Protein AF-A0A0G4LK76-F1 (afdb_monomer_lite)

Structure (mmCIF, N/CA/C/O backbone):
data_AF-A0A0G4LK76-F1
#
_entry.id   AF-A0A0G4LK76-F1
#
loop_
_atom_site.group_PDB
_atom_site.id
_atom_site.type_symbol
_atom_site.label_atom_id
_atom_site.label_alt_id
_atom_site.label_comp_id
_atom_site.label_asym_id
_atom_site.label_entity_id
_atom_site.label_seq_id
_atom_site.pdbx_PDB_ins_code
_atom_site.Cartn_x
_atom_site.Cartn_y
_atom_site.Cartn_z
_atom_site.occupancy
_atom_site.B_iso_or_equiv
_atom_site.auth_seq_id
_atom_site.auth_comp_id
_atom_site.auth_asym_id
_atom_site.auth_atom_id
_atom_site.pdbx_PDB_model_num
ATOM 1 N N . MET A 1 1 ? -48.339 -13.993 -53.728 1.00 43.34 1 MET A N 1
ATOM 2 C CA . MET A 1 1 ? -48.141 -13.400 -52.384 1.00 43.34 1 MET A CA 1
ATOM 3 C C . MET A 1 1 ? -47.359 -12.095 -52.524 1.00 43.34 1 MET A C 1
ATOM 5 O O . MET A 1 1 ? -46.761 -11.882 -53.571 1.00 43.34 1 MET A O 1
ATOM 9 N N . ALA A 1 2 ? -47.434 -11.214 -51.526 1.00 37.75 2 ALA A N 1
ATOM 10 C CA . ALA A 1 2 ? -46.809 -9.882 -51.484 1.00 37.75 2 ALA A CA 1
ATOM 11 C C . ALA A 1 2 ? -45.367 -9.925 -50.906 1.00 37.75 2 ALA A C 1
ATOM 13 O O . ALA A 1 2 ? -45.038 -10.917 -50.267 1.00 37.75 2 ALA A O 1
ATOM 14 N N . ALA A 1 3 ? -44.496 -8.903 -51.008 1.00 39.31 3 ALA A N 1
ATOM 15 C CA . ALA A 1 3 ? -44.360 -7.806 -51.989 1.00 39.31 3 ALA A CA 1
ATOM 16 C C . ALA A 1 3 ? -43.043 -6.996 -51.776 1.00 39.31 3 ALA A C 1
ATOM 18 O O . ALA A 1 3 ? -42.671 -6.752 -50.638 1.00 39.31 3 ALA A O 1
ATOM 19 N N . ARG A 1 4 ? -42.451 -6.512 -52.886 1.00 39.09 4 ARG A N 1
ATOM 20 C CA . ARG A 1 4 ? -41.747 -5.213 -53.126 1.00 39.09 4 ARG A CA 1
ATOM 21 C C . ARG A 1 4 ? -40.598 -4.681 -52.219 1.00 39.09 4 ARG A C 1
ATOM 23 O O . ARG A 1 4 ? -40.748 -4.495 -51.021 1.00 39.09 4 ARG A O 1
ATOM 30 N N . GLU A 1 5 ? -39.522 -4.252 -52.889 1.00 43.09 5 GLU A N 1
ATOM 31 C CA . GLU A 1 5 ? -38.381 -3.407 -52.442 1.00 43.09 5 GLU A CA 1
ATOM 32 C C . GLU A 1 5 ? -38.592 -1.880 -52.707 1.00 43.09 5 GLU A C 1
ATOM 34 O O . GLU A 1 5 ? -39.591 -1.544 -53.356 1.00 43.09 5 GLU A O 1
ATOM 39 N N . PRO A 1 6 ? -37.629 -0.949 -52.417 1.00 68.69 6 PRO A N 1
ATOM 40 C CA . PRO A 1 6 ? -36.563 -0.903 -51.391 1.00 68.69 6 PRO A CA 1
ATOM 41 C C . PRO A 1 6 ? -36.798 0.300 -50.415 1.00 68.69 6 PRO A C 1
ATOM 43 O O . PRO A 1 6 ? -37.698 0.101 -49.600 1.00 68.69 6 PRO A O 1
ATOM 46 N N . PRO A 1 7 ? -36.176 1.529 -50.417 1.00 52.06 7 PRO A N 1
ATOM 47 C CA . PRO A 1 7 ? -34.998 2.153 -51.082 1.00 52.06 7 PRO A CA 1
ATOM 48 C C . PRO A 1 7 ? -33.839 2.511 -50.085 1.00 52.06 7 PRO A C 1
ATOM 50 O O . PRO A 1 7 ? -33.679 1.851 -49.062 1.00 52.06 7 PRO A O 1
ATOM 53 N N . LYS A 1 8 ? -33.011 3.545 -50.364 1.00 45.12 8 LYS A N 1
ATOM 54 C CA . LYS A 1 8 ? -31.995 4.161 -49.461 1.00 45.12 8 LYS A CA 1
ATOM 55 C C . LYS A 1 8 ? -31.878 5.684 -49.684 1.00 45.12 8 LYS A C 1
ATOM 57 O O . LYS A 1 8 ? -31.916 6.111 -50.832 1.00 45.12 8 LYS A O 1
ATOM 62 N N . SER A 1 9 ? -31.605 6.458 -48.624 1.00 36.19 9 SER A N 1
ATOM 63 C CA . SER A 1 9 ? -31.158 7.876 -48.640 1.00 36.19 9 SER A CA 1
ATOM 64 C C . SER A 1 9 ? -30.915 8.364 -47.196 1.00 36.19 9 SER A C 1
ATOM 66 O O . SER A 1 9 ? -31.606 7.878 -46.308 1.00 36.19 9 SER A O 1
ATOM 68 N N . SER A 1 10 ? -30.121 9.377 -46.832 1.00 36.28 10 SER A N 1
ATOM 69 C CA . SER A 1 10 ? -28.847 9.985 -47.278 1.00 36.28 10 SER A CA 1
ATOM 70 C C . SER A 1 10 ? -28.697 11.320 -46.508 1.00 36.28 10 SER A C 1
ATOM 72 O O . SER A 1 10 ? -29.676 12.038 -46.344 1.00 36.28 10 SER A O 1
ATOM 74 N N . VAL A 1 11 ? -27.486 11.633 -46.040 1.00 40.84 11 VAL A N 1
ATOM 75 C CA . VAL A 1 11 ? -27.059 12.793 -45.210 1.00 40.84 11 VAL A CA 1
ATOM 76 C C . VAL A 1 11 ? -27.682 14.169 -45.561 1.00 40.84 11 VAL A C 1
ATOM 78 O O . VAL A 1 11 ? -27.756 14.511 -46.737 1.00 40.84 11 VAL A O 1
ATOM 81 N N . GLY A 1 12 ? -27.974 15.023 -44.556 1.00 36.44 12 GLY A N 1
ATOM 82 C CA . GLY A 1 12 ? -28.179 16.475 -44.768 1.00 36.44 12 GLY A CA 1
ATOM 83 C C . GLY A 1 12 ? -28.546 17.352 -43.543 1.00 36.44 12 GLY A C 1
ATOM 84 O O . GLY A 1 12 ? -29.556 17.117 -42.897 1.00 36.44 12 GLY A O 1
ATOM 85 N N . SER A 1 13 ? -27.747 18.404 -43.296 1.00 34.00 13 SER A N 1
ATOM 86 C CA . SER A 1 13 ? -28.026 19.689 -42.593 1.00 34.00 13 SER A CA 1
ATOM 87 C C . SER A 1 13 ? -28.641 19.794 -41.171 1.00 34.00 13 SER A C 1
ATOM 89 O O . SER A 1 13 ? -29.816 19.547 -40.925 1.00 34.00 13 SER A O 1
ATOM 91 N N . ARG A 1 14 ? -27.856 20.423 -40.275 1.00 40.44 14 ARG A N 1
ATOM 92 C CA . ARG A 1 14 ? -28.282 21.447 -39.275 1.00 40.44 14 ARG A CA 1
ATOM 93 C C . ARG A 1 14 ? -28.415 22.833 -39.995 1.00 40.44 14 ARG A C 1
ATOM 95 O O . ARG A 1 14 ? -27.993 22.864 -41.151 1.00 40.44 14 ARG A O 1
ATOM 102 N N . PRO A 1 15 ? -28.881 23.977 -39.406 1.00 48.72 15 PRO A N 1
ATOM 103 C CA . PRO A 1 15 ? -29.010 24.284 -37.965 1.00 48.72 15 PRO A CA 1
ATOM 104 C C . PRO A 1 15 ? -30.196 25.183 -37.483 1.00 48.72 15 PRO A C 1
ATOM 106 O O . PRO A 1 15 ? -30.912 25.805 -38.258 1.00 48.72 15 PRO A O 1
ATOM 109 N N . SER A 1 16 ? -30.214 25.402 -36.156 1.00 34.31 16 SER A N 1
ATOM 110 C CA . SER A 1 16 ? -30.473 26.690 -35.457 1.00 34.31 16 SER A CA 1
ATOM 111 C C . SER A 1 16 ? -31.873 27.077 -34.919 1.00 34.31 16 SER A C 1
ATOM 113 O O . SER A 1 16 ? -32.895 26.910 -35.566 1.00 34.31 16 SER A O 1
ATOM 115 N N . LEU A 1 17 ? -31.813 27.686 -33.717 1.00 37.69 17 LEU A N 1
ATOM 116 C CA . LEU A 1 17 ? -32.603 28.811 -33.172 1.00 37.69 17 LEU A CA 1
ATOM 117 C C . LEU A 1 17 ? -34.145 28.750 -33.105 1.00 37.69 17 LEU A C 1
ATOM 119 O O . LEU A 1 17 ? -34.810 29.034 -34.086 1.00 37.69 17 LEU A O 1
ATOM 123 N N . PHE A 1 18 ? -34.674 28.621 -31.877 1.00 39.16 18 PHE A N 1
ATOM 124 C CA . PHE A 1 18 ? -35.565 29.577 -31.166 1.00 39.16 18 PHE A CA 1
ATOM 125 C C . PHE A 1 18 ? -35.720 29.116 -29.691 1.00 39.16 18 PHE A C 1
ATOM 127 O O . PHE A 1 18 ? -35.450 27.957 -29.397 1.00 39.16 18 PHE A O 1
ATOM 134 N N . ARG A 1 19 ? -36.230 29.896 -28.724 1.00 34.12 19 ARG A N 1
ATOM 135 C CA . ARG A 1 19 ? -35.878 31.255 -28.246 1.00 34.12 19 ARG A CA 1
ATOM 136 C C . ARG A 1 19 ? -36.454 31.399 -26.821 1.00 34.12 19 ARG A C 1
ATOM 138 O O . ARG A 1 19 ? -37.600 31.040 -26.596 1.00 34.12 19 ARG A O 1
ATOM 145 N N . ALA A 1 20 ? -35.657 31.909 -25.885 1.00 33.47 20 ALA A N 1
ATOM 146 C CA . ALA A 1 20 ? -35.948 31.985 -24.447 1.00 33.47 20 ALA A CA 1
ATOM 147 C C . ALA A 1 20 ? -37.252 32.703 -24.024 1.00 33.47 20 ALA A C 1
ATOM 149 O O . ALA A 1 20 ? -37.691 33.650 -24.675 1.00 33.47 20 ALA A O 1
ATOM 150 N N . THR A 1 21 ? -37.731 32.360 -22.821 1.00 34.47 21 THR A N 1
ATOM 151 C CA . THR A 1 21 ? -38.534 33.242 -21.952 1.00 34.47 21 THR A CA 1
ATOM 152 C C . THR A 1 21 ? -37.945 33.271 -20.536 1.00 34.47 21 THR A C 1
ATOM 154 O O . THR A 1 21 ? -38.235 32.397 -19.721 1.00 34.47 21 THR A O 1
ATOM 157 N N . SER A 1 22 ? -37.128 34.279 -20.226 1.00 35.12 22 SER A N 1
ATOM 158 C CA . SER A 1 22 ? -36.720 34.599 -18.852 1.00 35.12 22 SER A CA 1
ATOM 159 C C . SER A 1 22 ? -36.548 36.113 -18.684 1.00 35.12 22 SER A C 1
ATOM 161 O O . SER A 1 22 ? -35.785 36.764 -19.390 1.00 35.12 22 SER A O 1
ATOM 163 N N . SER A 1 23 ? -37.317 36.666 -17.752 1.00 35.25 23 SER A N 1
ATOM 164 C CA . SER A 1 23 ? -37.382 38.075 -17.346 1.00 35.25 23 SER A CA 1
ATOM 165 C C . SER A 1 23 ? -37.707 38.055 -15.843 1.00 35.25 23 SER A C 1
ATOM 167 O O . SER A 1 23 ? -38.391 37.130 -15.413 1.00 35.25 23 SER A O 1
ATOM 169 N N . THR A 1 24 ? -37.253 38.959 -14.975 1.00 41.25 24 THR A N 1
ATOM 170 C CA . THR A 1 24 ? -36.616 40.280 -15.150 1.00 41.25 24 THR A CA 1
ATOM 171 C C . THR A 1 24 ? -35.639 40.567 -14.001 1.00 41.25 24 THR A C 1
ATOM 173 O O . THR A 1 24 ? -35.993 40.269 -12.869 1.00 41.25 24 THR A O 1
ATOM 176 N N . GLN A 1 25 ? -34.560 41.318 -14.286 1.00 40.66 25 GLN A N 1
ATOM 177 C CA . GLN A 1 25 ? -33.886 42.286 -13.380 1.00 40.66 25 GLN A CA 1
ATOM 178 C C . GLN A 1 25 ? -33.226 41.756 -12.073 1.00 40.66 25 GLN A C 1
ATOM 180 O O . GLN A 1 25 ? -33.623 40.750 -11.508 1.00 40.66 25 GLN A O 1
ATOM 185 N N . GLY A 1 26 ? -32.194 42.413 -11.528 1.00 32.69 26 GLY A N 1
ATOM 186 C CA . GLY A 1 26 ? -31.429 43.551 -12.058 1.00 32.69 26 GLY A CA 1
ATOM 187 C C . GLY A 1 26 ? -30.514 44.213 -11.013 1.00 32.69 26 GLY A C 1
ATOM 188 O O . GLY A 1 26 ? -30.773 44.106 -9.821 1.00 32.69 26 GLY A O 1
ATOM 189 N N . ALA A 1 27 ? -29.501 44.947 -11.499 1.00 33.50 27 ALA A N 1
ATOM 190 C CA . ALA A 1 27 ? -28.436 45.639 -10.747 1.00 33.50 27 ALA A CA 1
ATOM 191 C C . ALA A 1 27 ? -27.461 44.725 -9.955 1.00 33.50 27 ALA A C 1
ATOM 193 O O . ALA A 1 27 ? -27.840 43.677 -9.452 1.00 33.50 27 ALA A O 1
ATOM 194 N N . GLY A 1 28 ? -26.171 45.055 -9.828 1.00 31.73 28 GLY A N 1
ATOM 195 C CA . GLY A 1 28 ? -25.417 46.187 -10.389 1.00 31.73 28 GLY A CA 1
ATOM 196 C C . GLY A 1 28 ? -23.934 45.831 -10.578 1.00 31.73 28 GLY A C 1
ATOM 197 O O . GLY A 1 28 ? -23.480 44.800 -10.091 1.00 31.73 28 GLY A O 1
ATOM 198 N N . ALA A 1 29 ? -23.186 46.657 -11.313 1.00 32.47 29 ALA A N 1
ATOM 199 C CA . ALA A 1 29 ? -21.798 46.376 -11.690 1.00 32.47 29 ALA A CA 1
ATOM 200 C C . ALA A 1 29 ? -20.802 47.335 -11.022 1.00 32.47 29 ALA A C 1
ATOM 202 O O . ALA A 1 29 ? -21.071 48.533 -10.973 1.00 32.47 29 ALA A O 1
ATOM 203 N N . ALA A 1 30 ? -19.629 46.825 -10.627 1.00 33.75 30 ALA A N 1
ATOM 204 C CA . ALA A 1 30 ? -18.352 47.542 -10.711 1.00 33.75 30 ALA A CA 1
ATOM 205 C C . ALA A 1 30 ? -17.151 46.590 -10.531 1.00 33.75 30 ALA A C 1
ATOM 207 O O . ALA A 1 30 ? -17.133 45.725 -9.663 1.00 33.75 30 ALA A O 1
ATOM 208 N N . SER A 1 31 ? -16.148 46.804 -11.374 1.00 34.78 31 SER A N 1
ATOM 209 C CA . SER A 1 31 ? -14.779 46.275 -11.378 1.00 34.78 31 SER A CA 1
ATOM 210 C C . SER A 1 31 ? -14.040 46.225 -10.025 1.00 34.78 31 SER A C 1
ATOM 212 O O . SER A 1 31 ? -14.077 47.210 -9.287 1.00 34.78 31 SER A O 1
ATOM 214 N N . ASN A 1 32 ? -13.221 45.186 -9.789 1.00 35.00 32 ASN A N 1
ATOM 215 C CA . ASN A 1 32 ? -11.741 45.262 -9.880 1.00 35.00 32 ASN A CA 1
ATOM 216 C C . ASN A 1 32 ? -11.034 43.978 -9.380 1.00 35.00 32 ASN A C 1
ATOM 218 O O . ASN A 1 32 ? -11.369 43.442 -8.329 1.00 35.00 32 ASN A O 1
ATOM 222 N N . ASP A 1 33 ? -10.009 43.553 -10.122 1.00 37.09 33 ASP A N 1
ATOM 223 C CA . ASP A 1 33 ? -8.879 42.705 -9.680 1.00 37.09 33 ASP A CA 1
ATOM 224 C C . ASP A 1 33 ? -7.751 43.670 -9.180 1.00 37.09 33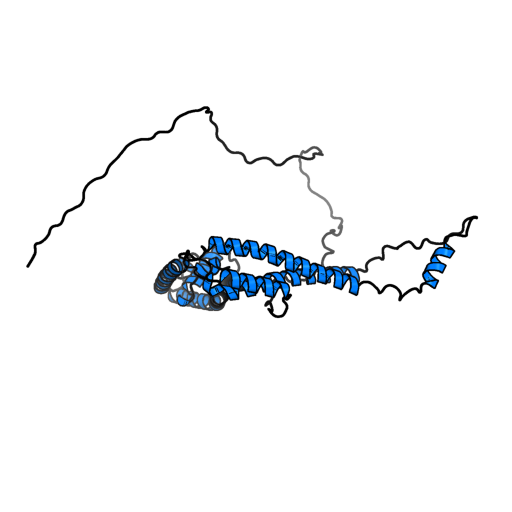 ASP A C 1
ATOM 226 O O . ASP A 1 33 ? -7.830 44.847 -9.559 1.00 37.09 33 ASP A O 1
ATOM 230 N N . PRO A 1 34 ? -6.714 43.295 -8.380 1.00 42.59 34 PRO A N 1
ATOM 231 C CA . PRO A 1 34 ? -6.194 41.941 -8.163 1.00 42.59 34 PRO A CA 1
ATOM 232 C C . PRO A 1 34 ? -5.750 41.542 -6.728 1.00 42.59 34 PRO A C 1
ATOM 234 O O . PRO A 1 34 ? -5.618 42.357 -5.819 1.00 42.59 34 PRO A O 1
ATOM 237 N N . LEU A 1 35 ? -5.422 40.249 -6.590 1.00 37.97 35 LEU A N 1
ATOM 238 C CA . LEU A 1 35 ? -4.378 39.659 -5.722 1.00 37.97 35 LEU A CA 1
ATOM 239 C C . LEU A 1 35 ? -4.178 40.206 -4.284 1.00 37.97 35 LEU A C 1
ATOM 241 O O . LEU A 1 35 ? -3.290 41.027 -4.047 1.00 37.97 35 LEU A O 1
ATOM 245 N N . HIS A 1 36 ? -4.814 39.578 -3.281 1.00 42.44 36 HIS A N 1
ATOM 246 C CA . HIS A 1 36 ? -4.146 39.343 -1.984 1.00 42.44 36 HIS A CA 1
ATOM 247 C C . HIS A 1 36 ? -4.799 38.223 -1.137 1.00 42.44 36 HIS A C 1
ATOM 249 O O . HIS A 1 36 ? -6.021 38.219 -0.990 1.00 42.44 36 HIS A O 1
ATOM 255 N N . PRO A 1 37 ? -4.030 37.310 -0.502 1.00 51.72 37 PRO A N 1
ATOM 256 C CA . PRO A 1 37 ? -4.564 36.399 0.516 1.00 51.72 37 PRO A CA 1
ATOM 257 C C . PRO A 1 37 ? -4.869 37.128 1.847 1.00 51.72 37 PRO A C 1
ATOM 259 O O . PRO A 1 37 ? -4.198 38.119 2.172 1.00 51.72 37 PRO A O 1
ATOM 262 N N . PRO A 1 38 ? -5.847 36.646 2.644 1.00 43.97 38 PRO A N 1
ATOM 263 C CA . PRO A 1 38 ? -6.285 37.299 3.879 1.00 43.97 38 PRO A CA 1
ATOM 264 C C . PRO A 1 38 ? -5.240 37.214 5.004 1.00 43.97 38 PRO A C 1
ATOM 266 O O . PRO A 1 38 ? -4.695 36.151 5.305 1.00 43.97 38 PRO A O 1
ATOM 269 N N . ARG A 1 39 ? -4.984 38.347 5.672 1.00 45.84 39 ARG A N 1
ATOM 270 C CA . ARG A 1 39 ? -4.051 38.440 6.808 1.00 45.84 39 ARG A CA 1
ATOM 271 C C . ARG A 1 39 ? -4.621 37.796 8.078 1.00 45.84 39 ARG A C 1
ATOM 273 O O . ARG A 1 39 ? -5.760 38.051 8.458 1.00 45.84 39 ARG A O 1
ATOM 280 N N . ARG A 1 40 ? -3.774 37.040 8.785 1.00 49.12 40 ARG A N 1
ATOM 281 C CA . ARG A 1 40 ? -4.021 36.533 10.148 1.00 49.12 40 ARG A CA 1
ATOM 282 C C . ARG A 1 40 ? -3.899 37.676 11.176 1.00 49.12 40 ARG A C 1
ATOM 284 O O . ARG A 1 40 ? -3.154 38.628 10.949 1.00 49.12 40 ARG A O 1
ATOM 291 N N . ALA A 1 41 ? -4.639 37.593 12.283 1.00 44.25 41 ALA A N 1
ATOM 292 C CA . ALA A 1 41 ? -4.730 38.655 13.295 1.00 44.25 41 ALA A CA 1
ATOM 293 C C . ALA A 1 41 ? -3.434 38.870 14.114 1.00 44.25 41 ALA A C 1
ATOM 295 O O . ALA A 1 41 ? -2.591 37.979 14.209 1.00 44.25 41 ALA A O 1
ATOM 296 N N . GLN A 1 42 ? -3.303 40.059 14.718 1.00 38.56 42 GLN A N 1
ATOM 297 C CA . GLN A 1 42 ? -2.136 40.520 15.487 1.00 38.56 42 GLN A CA 1
ATOM 298 C C . GLN A 1 42 ? -2.378 40.493 17.006 1.00 38.56 42 GLN A C 1
ATOM 300 O O . GLN A 1 42 ? -3.381 41.035 17.455 1.00 38.56 42 GLN A O 1
ATOM 305 N N . THR A 1 43 ? -1.402 39.997 17.776 1.00 38.19 43 THR A N 1
ATOM 306 C CA . THR A 1 43 ? -1.168 40.242 19.224 1.00 38.19 43 THR A CA 1
ATOM 307 C C . THR A 1 43 ? 0.208 39.651 19.572 1.00 38.19 43 THR A C 1
ATOM 309 O O . THR A 1 43 ? 0.416 38.482 19.264 1.00 38.19 43 THR A O 1
ATOM 312 N N . PHE A 1 44 ? 1.190 40.314 20.188 1.00 43.19 44 PHE A N 1
ATOM 313 C CA . PHE A 1 44 ? 1.387 41.725 20.558 1.00 43.19 44 PHE A CA 1
ATOM 314 C C . PHE A 1 44 ? 2.856 42.113 20.287 1.00 43.19 44 PHE A C 1
ATOM 316 O O . PHE A 1 44 ? 3.712 41.245 20.134 1.00 43.19 44 PHE A O 1
ATOM 323 N N . GLN A 1 45 ? 3.161 43.412 20.260 1.00 33.03 45 GLN A N 1
ATOM 324 C CA . GLN A 1 45 ? 4.535 43.921 20.192 1.00 33.03 45 GLN A CA 1
ATOM 325 C C . GLN A 1 45 ? 5.111 44.171 21.592 1.00 33.03 45 GLN A C 1
ATOM 327 O O . GLN A 1 45 ? 4.413 44.656 22.477 1.00 33.03 45 GLN A O 1
ATOM 332 N N . ASN A 1 46 ? 6.415 43.951 21.735 1.00 31.98 46 ASN A N 1
ATOM 333 C CA . ASN A 1 46 ? 7.309 44.759 22.566 1.00 31.98 46 ASN A CA 1
ATOM 334 C C . ASN A 1 46 ? 8.673 44.762 21.864 1.00 31.98 46 ASN A C 1
ATOM 336 O O . ASN A 1 46 ? 9.073 43.734 21.320 1.00 31.98 46 ASN A O 1
ATOM 340 N N . GLY A 1 47 ? 9.354 45.906 21.802 1.00 31.38 47 GLY A N 1
ATOM 341 C CA . GLY A 1 47 ? 10.540 46.065 20.955 1.00 31.38 47 GLY A CA 1
ATOM 342 C C . GLY A 1 47 ? 11.634 46.927 21.573 1.00 31.38 47 GLY A C 1
ATOM 343 O O . GLY A 1 47 ? 11.398 47.668 22.523 1.00 31.38 47 GLY A O 1
ATOM 344 N N . ALA A 1 48 ? 12.824 46.840 20.982 1.00 32.84 48 ALA A N 1
ATOM 345 C CA . ALA A 1 48 ? 13.964 47.717 21.225 1.00 32.84 48 ALA A CA 1
ATOM 346 C C . ALA A 1 48 ? 14.654 48.043 19.883 1.00 32.84 48 ALA A C 1
ATOM 348 O O . ALA A 1 48 ? 14.456 47.336 18.895 1.00 32.84 48 ALA A O 1
ATOM 349 N N . ALA A 1 49 ? 15.392 49.155 19.836 1.00 34.00 49 ALA A N 1
ATOM 350 C CA . ALA A 1 49 ? 15.891 49.776 18.604 1.00 34.00 49 ALA A CA 1
ATOM 351 C C . ALA A 1 49 ? 17.048 49.018 17.910 1.00 34.00 49 ALA A C 1
ATOM 353 O O . ALA A 1 49 ? 17.600 48.061 18.447 1.00 34.00 49 ALA A O 1
ATOM 354 N N . VAL A 1 50 ? 17.426 49.476 16.707 1.00 33.69 50 VAL A N 1
ATOM 355 C CA . VAL A 1 50 ? 18.390 48.815 15.805 1.00 33.69 50 VAL A CA 1
ATOM 356 C C . VAL A 1 50 ? 19.511 49.779 15.371 1.00 33.69 50 VAL A C 1
ATOM 358 O O . VAL A 1 50 ? 19.219 50.933 15.066 1.00 33.69 50 VAL A O 1
ATOM 361 N N . ALA A 1 51 ? 20.738 49.248 15.222 1.00 36.16 51 ALA A N 1
ATOM 362 C CA . ALA A 1 51 ? 21.906 49.822 14.512 1.00 36.16 51 ALA A CA 1
ATOM 363 C C . ALA A 1 51 ? 22.648 51.021 15.181 1.00 36.16 51 ALA A C 1
ATOM 365 O O . ALA A 1 51 ? 22.065 51.667 16.051 1.00 36.16 51 ALA A O 1
ATOM 366 N N . PRO A 1 52 ? 23.916 51.352 14.792 1.00 41.44 52 PRO A N 1
ATOM 367 C CA . PRO A 1 52 ? 24.732 50.777 13.701 1.00 41.44 52 PRO A CA 1
ATOM 368 C C . PRO A 1 52 ? 26.213 50.378 14.005 1.00 41.44 52 PRO A C 1
ATOM 370 O O . PRO A 1 52 ? 26.959 51.093 14.659 1.00 41.44 52 PRO A O 1
ATOM 373 N N . LEU A 1 53 ? 26.645 49.265 13.390 1.00 31.56 53 LEU A N 1
ATOM 374 C CA . LEU A 1 53 ? 27.899 49.031 12.625 1.00 31.56 53 LEU A CA 1
ATOM 375 C C . LEU A 1 53 ? 29.237 49.762 12.983 1.00 31.56 53 LEU A C 1
ATOM 377 O O . LEU A 1 53 ? 29.376 50.943 12.679 1.00 31.56 53 LEU A O 1
ATOM 381 N N . SER A 1 54 ? 30.307 49.023 13.363 1.00 31.95 54 SER A N 1
ATOM 382 C CA . SER A 1 54 ? 31.559 48.821 12.554 1.00 31.95 54 SER A CA 1
ATOM 383 C C . SER A 1 54 ? 32.829 48.311 13.310 1.00 31.95 54 SER A C 1
ATOM 385 O O . SER A 1 54 ? 33.097 48.702 14.436 1.00 31.95 54 SER A O 1
ATOM 387 N N . LYS A 1 55 ? 33.613 47.444 12.627 1.00 30.86 55 LYS A N 1
ATOM 388 C CA . LYS A 1 55 ? 35.054 47.050 12.759 1.00 30.86 55 LYS A CA 1
ATOM 389 C C . LYS A 1 55 ? 35.842 47.173 14.095 1.00 30.86 55 LYS A C 1
ATOM 391 O O . LYS A 1 55 ? 36.230 48.277 14.458 1.00 30.86 55 LYS A O 1
ATOM 396 N N . ALA A 1 56 ? 36.357 46.032 14.593 1.00 31.31 56 ALA A N 1
ATOM 397 C CA . ALA A 1 56 ? 37.770 45.786 14.995 1.00 31.31 56 ALA A CA 1
ATOM 398 C C . ALA A 1 56 ? 38.022 44.277 15.296 1.00 31.31 56 ALA A C 1
ATOM 400 O O . ALA A 1 56 ? 37.062 43.514 15.372 1.00 31.31 56 ALA A O 1
ATOM 401 N N . THR A 1 57 ? 39.287 43.843 15.429 1.00 32.62 57 THR A N 1
ATOM 402 C CA . THR A 1 57 ? 39.741 42.435 15.640 1.00 32.62 57 THR A CA 1
ATOM 403 C C . THR A 1 57 ? 40.275 42.185 17.090 1.00 32.62 57 THR A C 1
ATOM 405 O O . THR A 1 57 ? 40.180 43.116 17.890 1.00 32.62 57 THR A O 1
ATOM 408 N N . PRO A 1 58 ? 40.713 40.965 17.508 1.00 43.66 58 PRO A N 1
ATOM 409 C CA . PRO A 1 58 ? 40.508 40.443 18.877 1.00 43.66 58 PRO A CA 1
ATOM 410 C C . PRO A 1 58 ? 41.617 40.810 19.890 1.00 43.66 58 PRO A C 1
ATOM 412 O O . PRO A 1 58 ? 42.600 41.454 19.517 1.00 43.66 58 PRO A O 1
ATOM 415 N N . PRO A 1 59 ? 41.484 40.373 21.163 1.00 41.12 59 PRO A N 1
ATOM 416 C CA . PRO A 1 59 ? 42.273 39.196 21.574 1.00 41.12 59 PRO A CA 1
ATOM 417 C C . PRO A 1 59 ? 41.617 38.225 22.591 1.00 41.12 59 PRO A C 1
ATOM 419 O O . PRO A 1 59 ? 40.690 38.585 23.310 1.00 41.12 59 PRO A O 1
ATOM 422 N N . GLU A 1 60 ? 42.244 37.045 22.669 1.00 36.78 60 GLU A N 1
ATOM 423 C CA . GLU A 1 60 ? 42.324 36.067 23.776 1.00 36.78 60 GLU A CA 1
ATOM 424 C C . GLU A 1 60 ? 41.086 35.276 24.246 1.00 36.78 60 GLU A C 1
ATOM 426 O O . GLU A 1 60 ? 39.976 35.771 24.437 1.00 36.78 60 GLU A O 1
ATOM 431 N N . GLU A 1 61 ? 41.338 33.980 24.444 1.00 38.50 61 GLU A N 1
ATOM 432 C CA . GLU A 1 61 ? 40.373 32.930 24.751 1.00 38.50 61 GLU A CA 1
ATOM 433 C C . GLU A 1 61 ? 40.340 32.660 26.261 1.00 38.50 61 GLU A C 1
ATOM 435 O O . GLU A 1 61 ? 41.374 32.495 26.907 1.00 38.50 61 GLU A O 1
ATOM 440 N N . ILE A 1 62 ? 39.137 32.564 26.829 1.00 43.69 62 ILE A N 1
ATOM 441 C CA . ILE A 1 62 ? 38.912 31.934 28.133 1.00 43.69 62 ILE A CA 1
ATOM 442 C C . ILE A 1 62 ? 37.815 30.903 27.915 1.00 43.69 62 ILE A C 1
ATOM 444 O O . ILE A 1 62 ? 36.642 31.262 27.781 1.00 43.69 62 ILE A O 1
ATOM 448 N N . GLU A 1 63 ? 38.215 29.635 27.851 1.00 38.75 63 GLU A N 1
ATOM 449 C CA . GLU A 1 63 ? 37.320 28.507 27.617 1.00 38.75 63 GLU A CA 1
ATOM 450 C C . GLU A 1 63 ? 36.184 28.498 28.647 1.00 38.75 63 GLU A C 1
ATOM 452 O O . GLU A 1 63 ? 36.386 28.372 29.857 1.00 38.75 63 G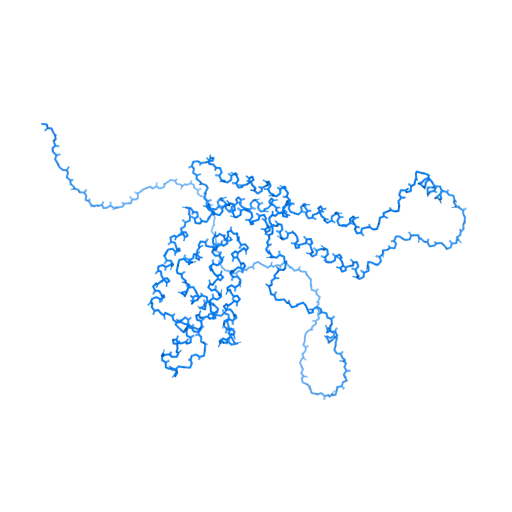LU A O 1
ATOM 457 N N . ARG A 1 64 ? 34.957 28.633 28.145 1.00 41.84 64 ARG A N 1
ATOM 458 C CA . ARG A 1 64 ? 33.742 28.258 28.862 1.00 41.84 64 ARG A CA 1
ATOM 459 C C . ARG A 1 64 ? 33.210 27.026 28.134 1.00 41.84 64 ARG A C 1
ATOM 461 O O . ARG A 1 64 ? 32.920 27.172 26.948 1.00 41.84 64 ARG A O 1
ATOM 468 N N . PRO A 1 65 ? 33.104 25.852 28.780 1.00 41.28 65 PRO A N 1
ATOM 469 C CA . PRO A 1 65 ? 32.536 24.680 28.123 1.00 41.28 65 PRO A CA 1
ATOM 470 C C . PRO A 1 65 ? 31.100 24.993 27.690 1.00 41.28 65 PRO A C 1
ATOM 472 O O . PRO A 1 65 ? 30.334 25.578 28.465 1.00 41.28 65 PRO A O 1
ATOM 4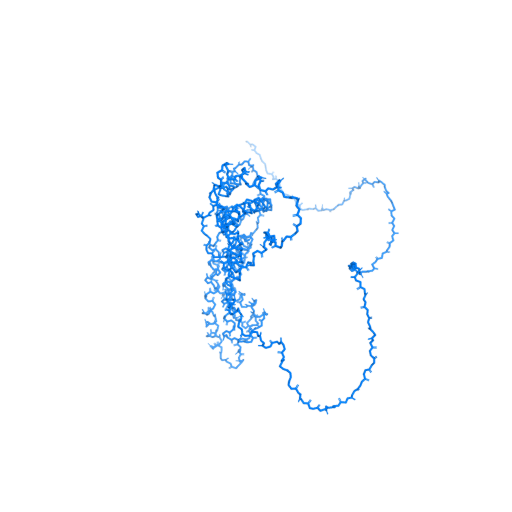75 N N . ASP A 1 66 ? 30.765 24.662 26.444 1.00 39.25 66 ASP A N 1
ATOM 476 C CA . ASP A 1 66 ? 29.469 25.008 25.864 1.00 39.25 66 ASP A CA 1
ATOM 477 C C . ASP A 1 66 ? 28.352 24.143 26.467 1.00 39.25 66 ASP A C 1
ATOM 479 O O . ASP A 1 66 ? 28.522 22.959 26.758 1.00 39.25 66 ASP A O 1
ATOM 483 N N . ALA A 1 67 ? 27.173 24.733 26.641 1.00 45.34 67 ALA A N 1
ATOM 484 C CA . ALA A 1 67 ? 26.022 24.108 27.286 1.00 45.34 67 ALA A CA 1
ATOM 485 C C . ALA A 1 67 ? 25.265 23.119 26.370 1.00 45.34 67 ALA A C 1
ATOM 487 O O . ALA A 1 67 ? 24.104 22.808 26.639 1.00 45.34 67 ALA A O 1
ATOM 488 N N . PHE A 1 68 ? 25.909 22.647 25.297 1.00 42.44 68 PHE A N 1
ATOM 489 C CA . PHE A 1 68 ? 25.342 21.754 24.283 1.00 42.44 68 PHE A CA 1
ATOM 490 C C . PHE A 1 68 ? 26.046 20.394 24.150 1.00 42.44 68 PHE A C 1
ATOM 492 O O . PHE A 1 68 ? 25.457 19.489 23.566 1.00 42.44 68 PHE A O 1
ATOM 499 N N . GLU A 1 69 ? 27.247 20.201 24.711 1.00 45.47 69 GLU A N 1
ATOM 500 C CA . GLU A 1 69 ? 27.981 18.924 24.574 1.00 45.47 69 GLU A CA 1
ATOM 501 C C . GLU A 1 69 ? 27.638 17.881 25.658 1.00 45.47 69 GLU A C 1
ATOM 503 O O . GLU A 1 69 ? 27.932 16.698 25.497 1.00 45.47 69 GLU A O 1
ATOM 508 N N . THR A 1 70 ? 26.916 18.254 26.721 1.00 44.38 70 THR A N 1
ATOM 509 C CA . THR A 1 70 ? 26.405 17.302 27.731 1.00 44.38 70 THR A CA 1
ATOM 510 C C . THR A 1 70 ? 25.107 16.622 27.264 1.00 44.38 70 THR A C 1
ATOM 512 O O . THR A 1 70 ? 24.067 16.722 27.916 1.00 44.38 70 THR A O 1
ATOM 515 N N . GLY A 1 71 ? 25.164 15.968 26.099 1.00 38.97 71 GLY A N 1
ATOM 516 C CA . GLY A 1 71 ? 24.038 15.271 25.458 1.00 38.97 71 GLY A CA 1
ATOM 517 C C . GLY A 1 71 ? 24.317 13.822 25.037 1.00 38.97 71 GLY A C 1
ATOM 518 O O . GLY A 1 71 ? 23.379 13.103 24.704 1.00 38.97 71 GLY A O 1
ATOM 519 N N . GLN A 1 72 ? 25.574 13.368 25.078 1.00 42.91 72 GLN A N 1
ATOM 520 C CA . GLN A 1 72 ? 25.936 11.970 24.821 1.00 42.91 72 GLN A CA 1
ATOM 521 C C . GLN A 1 72 ? 25.646 11.102 26.058 1.00 42.91 72 GLN A C 1
ATOM 523 O O . GLN A 1 72 ? 26.538 10.892 26.869 1.00 42.91 72 GLN A O 1
ATOM 528 N N . ASP A 1 73 ? 24.381 10.696 26.218 1.00 42.19 73 ASP A N 1
ATOM 529 C CA . ASP A 1 73 ? 23.910 9.481 26.927 1.00 42.19 73 ASP A CA 1
ATOM 530 C C . ASP A 1 73 ? 22.357 9.451 26.950 1.00 42.19 73 ASP A C 1
ATOM 532 O O . ASP A 1 73 ? 21.715 9.299 27.995 1.00 42.19 73 ASP A O 1
ATOM 536 N N . ALA A 1 74 ? 21.713 9.650 25.791 1.00 43.94 74 ALA A N 1
ATOM 537 C CA . ALA A 1 74 ? 20.261 9.518 25.645 1.00 43.94 74 ALA A CA 1
ATOM 538 C C . ALA A 1 74 ? 19.850 9.106 24.221 1.00 43.94 74 ALA A C 1
ATOM 540 O O . ALA A 1 74 ? 20.231 9.754 23.251 1.00 43.94 74 ALA A O 1
ATOM 541 N N . ASP A 1 75 ? 19.004 8.076 24.145 1.00 37.25 75 ASP A N 1
ATOM 542 C CA . ASP A 1 75 ? 18.187 7.692 22.988 1.00 37.25 75 ASP A CA 1
ATOM 543 C C . ASP A 1 75 ? 18.945 7.421 21.659 1.00 37.25 75 ASP A C 1
ATOM 545 O O . ASP A 1 75 ? 18.574 7.936 20.604 1.00 37.25 75 ASP A O 1
ATOM 549 N N . GLU A 1 76 ? 19.919 6.495 21.678 1.00 36.69 76 GLU A N 1
ATOM 550 C CA . GLU A 1 76 ? 20.277 5.670 20.498 1.00 36.69 76 GLU A CA 1
ATOM 551 C C . GLU A 1 76 ? 19.139 4.669 20.158 1.00 36.69 76 GLU A C 1
ATOM 553 O O . GLU A 1 76 ? 19.321 3.453 20.164 1.00 36.69 76 GLU A O 1
ATOM 558 N N . ASP A 1 77 ? 17.933 5.178 19.882 1.00 36.00 77 ASP A N 1
ATOM 559 C CA . ASP A 1 77 ? 16.897 4.442 19.143 1.00 36.00 77 ASP A CA 1
ATOM 560 C C . ASP A 1 77 ? 17.172 4.687 17.640 1.00 36.00 77 ASP A C 1
ATOM 562 O O . ASP A 1 77 ? 16.782 5.723 17.095 1.00 36.00 77 ASP A O 1
ATOM 566 N N . GLU A 1 78 ? 17.860 3.761 16.958 1.00 37.66 78 GLU A N 1
ATOM 567 C CA . GLU A 1 78 ? 17.977 3.795 15.489 1.00 37.66 78 GLU A CA 1
ATOM 568 C C . GLU A 1 78 ? 16.577 3.712 14.852 1.00 37.66 78 GLU A C 1
ATOM 570 O O . GLU A 1 78 ? 15.888 2.696 14.968 1.00 37.66 78 GLU A O 1
ATOM 575 N N . ASP A 1 79 ? 16.161 4.765 14.138 1.00 38.88 79 ASP A N 1
ATOM 576 C CA . ASP A 1 79 ? 14.912 4.806 13.357 1.00 38.88 79 ASP A CA 1
ATOM 577 C C . ASP A 1 79 ? 15.051 4.006 12.043 1.00 38.88 79 ASP A C 1
ATOM 579 O O . ASP A 1 79 ? 14.885 4.530 10.939 1.00 38.88 79 ASP A O 1
ATOM 583 N N . ASP A 1 80 ? 15.383 2.711 12.141 1.00 35.22 80 ASP A N 1
ATOM 584 C CA . ASP A 1 80 ? 15.231 1.789 11.012 1.00 35.22 80 ASP A CA 1
ATOM 585 C C . ASP A 1 80 ? 13.728 1.627 10.754 1.00 35.22 80 ASP A C 1
ATOM 587 O O . ASP A 1 80 ? 13.022 0.968 11.518 1.00 35.22 80 ASP A O 1
ATOM 591 N N . GLY A 1 81 ? 13.247 2.326 9.716 1.00 41.41 81 GLY A N 1
ATOM 592 C CA . GLY A 1 81 ? 11.886 2.868 9.560 1.00 41.41 81 GLY A CA 1
ATOM 593 C C . GLY A 1 81 ? 10.709 1.888 9.440 1.00 41.41 81 GLY A C 1
ATOM 594 O O . GLY A 1 81 ? 9.875 2.002 8.535 1.00 41.41 81 GLY A O 1
ATOM 595 N N . ILE A 1 82 ? 10.605 0.945 10.370 1.00 41.97 82 ILE A N 1
ATOM 596 C CA . ILE A 1 82 ? 9.484 0.041 10.594 1.00 41.97 82 ILE A CA 1
ATOM 597 C C . ILE A 1 82 ? 8.718 0.565 11.812 1.00 41.97 82 ILE A C 1
ATOM 599 O O . ILE A 1 82 ? 9.023 0.213 12.948 1.00 41.97 82 ILE A O 1
ATOM 603 N N . ASP A 1 83 ? 7.691 1.387 11.566 1.00 47.12 83 ASP A N 1
ATOM 604 C CA . ASP A 1 83 ? 6.709 1.802 12.581 1.00 47.12 83 ASP A CA 1
ATOM 605 C C . ASP A 1 83 ? 6.228 0.563 13.370 1.00 47.12 83 ASP A C 1
ATOM 607 O O . ASP A 1 83 ? 5.507 -0.275 12.810 1.00 47.12 83 ASP A O 1
ATOM 611 N N . PRO A 1 84 ? 6.603 0.410 14.658 1.00 43.41 84 PRO A N 1
ATOM 612 C CA . PRO A 1 84 ? 6.370 -0.828 15.396 1.00 43.41 84 PRO A CA 1
ATOM 613 C C . PRO A 1 84 ? 4.888 -1.043 15.749 1.00 43.41 84 PRO A C 1
ATOM 615 O O . PRO A 1 84 ? 4.537 -2.091 16.289 1.00 43.41 84 PRO A O 1
ATOM 618 N N . GLY A 1 85 ? 4.004 -0.086 15.434 1.00 45.00 85 GLY A N 1
ATOM 619 C CA . GLY A 1 85 ? 2.552 -0.264 15.472 1.00 45.00 85 GLY A CA 1
ATOM 620 C C . GLY A 1 85 ? 1.959 -0.946 14.229 1.00 45.00 85 GLY A C 1
ATOM 621 O O . GLY A 1 85 ? 0.797 -1.344 14.272 1.00 45.00 85 GLY A O 1
ATOM 622 N N . ARG A 1 86 ? 2.726 -1.102 13.136 1.00 53.12 86 ARG A N 1
ATOM 623 C CA . ARG A 1 86 ? 2.263 -1.599 11.817 1.00 53.12 86 ARG A CA 1
ATOM 624 C C . ARG A 1 86 ? 2.743 -3.013 11.466 1.00 53.12 86 ARG A C 1
ATOM 626 O O . ARG A 1 86 ? 2.816 -3.373 10.288 1.00 53.12 86 ARG A O 1
ATOM 633 N N . GLY A 1 87 ? 3.074 -3.810 12.482 1.00 51.69 87 GLY A N 1
ATOM 634 C CA . GLY A 1 87 ? 3.392 -5.233 12.332 1.00 51.69 87 GLY A CA 1
ATOM 635 C C . GLY A 1 87 ? 2.236 -6.047 11.729 1.00 51.69 87 GLY A C 1
ATOM 636 O O . GLY A 1 87 ? 1.127 -5.550 11.543 1.00 51.69 87 GLY A O 1
ATOM 637 N N . SER A 1 88 ? 2.487 -7.319 11.410 1.00 55.03 88 SER A N 1
ATOM 638 C CA . SER A 1 88 ? 1.481 -8.213 10.820 1.00 55.03 88 SER A CA 1
ATOM 639 C C . SER A 1 88 ? 0.268 -8.376 11.740 1.00 55.03 88 SER A C 1
ATOM 641 O O . SER A 1 88 ? 0.337 -9.090 12.740 1.00 55.03 88 SER A O 1
ATOM 643 N N . VAL A 1 89 ? -0.834 -7.714 11.391 1.00 60.28 89 VAL A N 1
ATOM 644 C CA . VAL A 1 89 ? -2.014 -7.628 12.251 1.00 60.28 89 VAL A CA 1
ATOM 645 C C . VAL A 1 89 ? -2.762 -8.961 12.296 1.00 60.28 89 VAL A C 1
ATOM 647 O O . VAL A 1 89 ? -3.203 -9.469 11.257 1.00 60.28 89 VAL A O 1
ATOM 650 N N . ASP A 1 90 ? -2.896 -9.503 13.506 1.00 69.56 90 ASP A N 1
ATOM 651 C CA . ASP A 1 90 ? -3.660 -10.714 13.798 1.00 69.56 90 ASP A CA 1
ATOM 652 C C . ASP A 1 90 ? -5.167 -10.408 13.862 1.00 69.56 90 ASP A C 1
ATOM 654 O O . ASP A 1 90 ? -5.588 -9.353 14.343 1.00 69.56 90 ASP A O 1
ATOM 658 N N . LEU A 1 91 ? -5.982 -11.330 13.351 1.00 73.44 91 LEU A N 1
ATOM 659 C CA . LEU A 1 91 ? -7.437 -11.204 13.278 1.00 73.44 91 LEU A CA 1
ATOM 660 C C . LEU A 1 91 ? -8.156 -11.865 14.466 1.00 73.44 91 LEU A C 1
ATOM 662 O O . LEU A 1 91 ? -9.347 -11.615 14.659 1.00 73.44 91 LEU A O 1
ATOM 666 N N . ASP A 1 92 ? -7.452 -12.651 15.284 1.00 73.12 92 ASP A N 1
ATOM 667 C CA . ASP A 1 92 ? -8.027 -13.282 16.482 1.00 73.12 92 ASP A CA 1
ATOM 668 C C . ASP A 1 92 ? -8.070 -12.329 17.701 1.00 73.12 92 ASP A C 1
ATOM 670 O O . ASP A 1 92 ? -8.757 -12.600 18.686 1.00 73.12 92 ASP A O 1
ATOM 674 N N . ASP A 1 93 ? -7.385 -11.180 17.632 1.00 79.38 93 ASP A N 1
ATOM 675 C CA . ASP A 1 93 ? -7.237 -10.208 18.733 1.00 79.38 93 ASP A CA 1
ATOM 676 C C . ASP A 1 93 ? -8.270 -9.045 18.679 1.00 79.38 93 ASP A C 1
ATOM 678 O O . ASP A 1 93 ? -8.209 -8.105 19.483 1.00 79.38 93 ASP A O 1
ATOM 682 N N . LEU A 1 94 ? -9.242 -9.091 17.746 1.00 86.81 94 LEU A N 1
ATOM 683 C CA . LEU A 1 94 ? -10.335 -8.107 17.649 1.00 86.81 94 LEU A CA 1
ATOM 684 C C . LEU A 1 94 ? -11.427 -8.323 18.724 1.00 86.81 94 LEU A C 1
ATOM 686 O O . LEU A 1 94 ? -11.940 -9.432 18.880 1.00 86.81 94 LEU A O 1
ATOM 690 N N . PRO A 1 95 ? -11.919 -7.247 19.370 1.00 90.94 95 PRO A N 1
ATOM 691 C CA . PRO A 1 95 ? -13.181 -7.254 20.110 1.00 90.94 95 PRO A CA 1
ATOM 692 C C . PRO A 1 95 ? -14.367 -7.752 19.271 1.00 90.94 95 PRO A C 1
ATOM 694 O O . PRO A 1 95 ? -14.546 -7.353 18.116 1.00 90.94 95 PRO A O 1
ATOM 697 N N . ILE A 1 96 ? -15.228 -8.574 19.876 1.00 89.56 96 ILE A N 1
ATOM 698 C CA . ILE A 1 96 ? -16.387 -9.191 19.209 1.00 89.56 96 ILE A CA 1
ATOM 699 C C . ILE A 1 96 ? -17.393 -8.156 18.674 1.00 89.56 96 ILE A C 1
ATOM 701 O O . ILE A 1 96 ? -18.070 -8.400 17.677 1.00 89.56 96 ILE A O 1
ATOM 705 N N . GLU A 1 97 ? -17.459 -6.974 19.287 1.00 92.88 97 GLU A N 1
ATOM 706 C CA . GLU A 1 97 ? -18.268 -5.849 18.819 1.00 92.88 97 GLU A CA 1
ATOM 707 C C . GLU A 1 97 ? -17.775 -5.317 17.466 1.00 92.88 97 GLU A C 1
ATOM 709 O O . GLU A 1 97 ? -18.591 -4.986 16.611 1.00 92.88 97 GLU A O 1
ATOM 714 N N . LEU A 1 98 ? -16.455 -5.270 17.254 1.00 93.25 98 LEU A N 1
ATOM 715 C CA . LEU A 1 98 ? -15.841 -4.828 15.996 1.00 93.25 98 LEU A CA 1
ATOM 716 C C . LEU A 1 98 ? -15.931 -5.907 14.912 1.00 93.25 98 LEU A C 1
ATOM 718 O O . LEU A 1 98 ? -16.184 -5.580 13.754 1.00 93.25 98 LEU A O 1
ATOM 722 N N . VAL A 1 99 ? -15.810 -7.184 15.287 1.00 92.50 99 VAL A N 1
ATOM 723 C CA . VAL A 1 99 ? -16.096 -8.321 14.395 1.00 92.50 99 VAL A CA 1
ATOM 724 C C . VAL A 1 99 ? -17.538 -8.247 13.882 1.00 92.50 99 VAL A C 1
ATOM 726 O O . VAL A 1 99 ? -17.757 -8.200 12.676 1.00 92.50 99 VAL A O 1
ATOM 729 N N . SER A 1 100 ? -18.511 -8.135 14.790 1.00 93.25 100 SER A N 1
ATOM 730 C CA . SER A 1 100 ? -19.940 -8.046 14.458 1.00 93.25 100 SER A CA 1
ATOM 731 C C . SER A 1 100 ? -20.285 -6.803 13.623 1.00 93.25 100 SER A C 1
ATOM 733 O O . SER A 1 100 ? -21.043 -6.895 12.658 1.00 93.25 100 SER A O 1
ATOM 735 N N . LEU A 1 101 ? -19.687 -5.646 13.940 1.00 93.50 101 LEU A N 1
ATOM 736 C CA . LEU A 1 101 ? -19.837 -4.412 13.161 1.00 93.50 101 LEU A CA 1
ATOM 737 C C . LEU A 1 101 ? -19.308 -4.574 11.726 1.00 93.50 101 LEU A C 1
ATOM 739 O O . LEU A 1 101 ? -19.980 -4.166 10.778 1.00 93.50 101 LEU A O 1
ATOM 743 N N . THR A 1 102 ? -18.133 -5.191 11.567 1.00 93.50 102 THR A N 1
ATOM 744 C CA . THR A 1 102 ? -17.506 -5.426 10.256 1.00 93.50 102 THR A CA 1
ATOM 745 C C . THR A 1 102 ? -18.331 -6.401 9.424 1.00 93.50 102 THR A C 1
ATOM 747 O O . THR A 1 102 ? -18.705 -6.079 8.299 1.00 93.50 102 THR A O 1
ATOM 750 N N . ASP A 1 103 ? -18.677 -7.559 9.986 1.00 92.31 103 ASP A N 1
ATOM 751 C CA . ASP A 1 103 ? -19.399 -8.612 9.268 1.00 92.31 103 ASP A CA 1
ATOM 752 C C . ASP A 1 103 ? -20.804 -8.134 8.854 1.00 92.31 103 ASP A C 1
ATOM 754 O O . ASP A 1 103 ? -21.211 -8.332 7.712 1.00 92.31 103 ASP A O 1
ATOM 758 N N . SER A 1 104 ? -21.500 -7.388 9.722 1.00 92.56 104 SER A N 1
ATOM 759 C CA . SER A 1 104 ? -22.792 -6.752 9.415 1.00 92.56 104 SER A CA 1
ATOM 760 C C . SER A 1 104 ? -22.701 -5.727 8.271 1.00 92.56 104 SER A C 1
ATOM 762 O O . SER A 1 104 ? -23.587 -5.662 7.415 1.00 92.56 104 SER A O 1
ATOM 764 N N . PHE A 1 105 ? -21.616 -4.947 8.200 1.00 92.69 105 PHE A N 1
ATOM 765 C CA . PHE A 1 105 ? -21.382 -3.999 7.106 1.00 92.69 105 PHE A CA 1
ATOM 766 C C . PHE A 1 105 ? -21.041 -4.709 5.784 1.00 92.69 105 PHE A C 1
ATOM 768 O O . PHE A 1 105 ? -21.546 -4.325 4.723 1.00 92.69 105 PHE A O 1
ATOM 775 N N . VAL A 1 106 ? -20.247 -5.785 5.840 1.00 91.44 106 VAL A N 1
ATOM 776 C CA . VAL A 1 106 ? -19.967 -6.654 4.686 1.00 91.44 106 VAL A CA 1
ATOM 777 C C . VAL A 1 106 ? -21.256 -7.314 4.183 1.00 91.44 106 VAL A C 1
ATOM 779 O O . VAL A 1 106 ? -21.514 -7.281 2.979 1.00 91.44 106 VAL A O 1
ATOM 782 N N . ASP A 1 107 ? -22.115 -7.835 5.060 1.00 90.38 107 ASP A N 1
ATOM 783 C CA . ASP A 1 107 ? -23.423 -8.395 4.692 1.00 90.38 107 ASP A CA 1
ATOM 784 C C . ASP A 1 107 ? -24.352 -7.335 4.079 1.00 90.38 107 ASP A C 1
ATOM 786 O O . ASP A 1 107 ? -24.941 -7.556 3.015 1.00 90.38 107 ASP A O 1
ATOM 790 N N . ALA A 1 108 ? -24.434 -6.143 4.680 1.00 87.81 108 ALA A N 1
ATOM 791 C CA . ALA A 1 108 ? -25.234 -5.037 4.158 1.00 87.81 108 ALA A CA 1
ATOM 792 C C . ALA A 1 108 ? -24.809 -4.647 2.731 1.00 87.81 108 ALA A C 1
ATOM 794 O O . ALA A 1 108 ? -25.656 -4.579 1.833 1.00 87.81 108 ALA A O 1
ATOM 795 N N . LEU A 1 109 ? -23.505 -4.465 2.487 1.00 84.88 109 LEU A N 1
ATOM 796 C CA . LEU A 1 109 ? -22.979 -4.153 1.156 1.00 84.88 109 LEU A CA 1
ATOM 797 C C . LEU A 1 109 ? -23.068 -5.333 0.181 1.00 84.88 109 LEU A C 1
ATOM 799 O O . LEU A 1 109 ? -23.317 -5.117 -1.010 1.00 84.88 109 LEU A O 1
ATOM 803 N N . THR A 1 110 ? -22.859 -6.575 0.628 1.00 82.50 110 THR A N 1
ATOM 804 C CA . THR A 1 110 ? -22.921 -7.747 -0.261 1.00 82.50 110 THR A CA 1
ATOM 805 C C . THR A 1 110 ? -24.348 -8.082 -0.696 1.00 82.50 110 THR A C 1
ATOM 807 O O . THR A 1 110 ? -24.529 -8.568 -1.821 1.00 82.50 110 THR A O 1
ATOM 810 N N . SER A 1 111 ? -25.348 -7.750 0.128 1.00 82.12 111 SER A N 1
ATOM 811 C CA . SER A 1 111 ? -26.771 -7.979 -0.129 1.00 82.12 111 SER A CA 1
ATOM 812 C C . SER A 1 111 ? -27.257 -7.440 -1.489 1.00 82.12 111 SER A C 1
ATOM 814 O O . SER A 1 111 ? -26.817 -6.410 -2.004 1.00 82.12 111 SER A O 1
ATOM 816 N N . LYS A 1 112 ? -28.204 -8.154 -2.113 1.00 65.50 112 LYS A N 1
ATOM 817 C CA . LYS A 1 112 ? -28.764 -7.821 -3.441 1.00 65.50 112 LYS A CA 1
ATOM 818 C C . LYS A 1 112 ? -30.062 -7.004 -3.339 1.00 65.50 112 LYS A C 1
ATOM 820 O O . LYS A 1 112 ? -31.027 -7.280 -4.045 1.00 65.50 112 LYS A O 1
ATOM 825 N N . VAL A 1 113 ? -30.100 -6.019 -2.439 1.00 66.62 113 VAL A N 1
ATOM 826 C CA . VAL A 1 113 ? -31.317 -5.246 -2.102 1.00 66.62 113 VAL A CA 1
ATOM 827 C C . VAL A 1 113 ? -31.709 -4.225 -3.186 1.00 66.62 113 VAL A C 1
ATOM 829 O O . VAL A 1 113 ? -32.872 -3.828 -3.277 1.00 66.62 113 VAL A O 1
ATOM 832 N N . HIS A 1 114 ? -30.781 -3.818 -4.058 1.00 55.69 114 HIS A N 1
ATOM 833 C CA . HIS A 1 114 ? -31.034 -2.817 -5.102 1.00 55.69 114 HIS A CA 1
ATOM 834 C C . HIS A 1 114 ? -30.856 -3.371 -6.522 1.00 55.69 114 HIS A C 1
ATOM 836 O O . HIS A 1 114 ? -29.924 -4.121 -6.808 1.00 55.69 114 HIS A O 1
ATOM 842 N N . LYS A 1 115 ? -31.755 -2.961 -7.432 1.00 60.38 115 LYS A N 1
ATOM 843 C CA . LYS A 1 115 ? -31.728 -3.334 -8.862 1.00 60.38 115 LYS A CA 1
ATOM 844 C C . LYS A 1 115 ? -30.506 -2.770 -9.594 1.00 60.38 115 LYS A C 1
ATOM 846 O O . LYS A 1 115 ? -29.990 -3.411 -10.504 1.00 60.38 115 LYS A O 1
ATOM 851 N N . THR A 1 116 ? -30.059 -1.587 -9.182 1.00 63.88 116 THR A N 1
ATOM 852 C CA . THR A 1 116 ? -28.822 -0.951 -9.642 1.00 63.88 116 THR A CA 1
ATOM 853 C C . THR A 1 116 ? -27.797 -1.053 -8.510 1.00 63.88 116 THR A C 1
ATOM 855 O O . THR A 1 116 ? -28.147 -0.726 -7.374 1.00 63.88 116 THR A O 1
ATOM 858 N N . PRO A 1 117 ? -26.559 -1.509 -8.768 1.00 71.44 117 PRO A N 1
ATOM 859 C CA . PRO A 1 117 ? -25.499 -1.491 -7.763 1.00 71.44 117 PRO A CA 1
ATOM 860 C C . PRO A 1 117 ? -25.095 -0.043 -7.418 1.00 71.44 117 PRO A C 1
ATOM 862 O O . PRO A 1 117 ? -25.221 0.831 -8.278 1.00 71.44 117 PRO A O 1
ATOM 865 N N . PRO A 1 118 ? -24.575 0.225 -6.205 1.00 80.19 118 PRO A N 1
ATOM 866 C CA . PRO A 1 118 ? -23.988 1.526 -5.884 1.00 80.19 118 PRO A CA 1
ATOM 867 C C . PRO A 1 118 ? -22.775 1.828 -6.784 1.00 80.19 118 PRO A C 1
ATOM 869 O O . PRO A 1 118 ? -22.102 0.907 -7.257 1.00 80.19 118 PRO A O 1
ATOM 872 N N . SER A 1 119 ? -22.488 3.114 -7.014 1.00 87.00 119 SER A N 1
ATOM 873 C CA . SER A 1 119 ? -21.218 3.541 -7.615 1.00 87.00 119 SER A CA 1
ATOM 874 C C . SER A 1 119 ? -20.066 3.376 -6.621 1.00 87.00 119 SER A C 1
ATOM 876 O O . SER A 1 119 ? -20.295 3.246 -5.415 1.00 87.00 119 SER A O 1
ATOM 878 N N . ILE A 1 120 ? -18.828 3.394 -7.122 1.00 87.62 120 ILE A N 1
ATOM 879 C CA . ILE A 1 120 ? -17.635 3.311 -6.270 1.00 87.62 120 ILE A CA 1
ATOM 880 C C . ILE A 1 120 ? -17.573 4.463 -5.254 1.00 87.62 120 ILE A C 1
ATOM 882 O O . ILE A 1 120 ? -17.226 4.233 -4.105 1.00 87.62 120 ILE A O 1
ATOM 886 N N . ASP A 1 121 ? -18.023 5.661 -5.629 1.00 89.38 121 ASP A N 1
ATOM 887 C CA . ASP A 1 121 ? -18.025 6.865 -4.782 1.00 89.38 121 ASP A CA 1
ATOM 888 C C . ASP A 1 121 ? -18.989 6.718 -3.594 1.00 89.38 121 ASP A C 1
ATOM 890 O O . ASP A 1 121 ? -18.670 7.087 -2.466 1.00 89.38 121 ASP A O 1
ATOM 894 N N . ASN A 1 122 ? -20.159 6.112 -3.827 1.00 89.94 122 ASN A N 1
ATOM 895 C CA . ASN A 1 122 ? -21.118 5.815 -2.764 1.00 89.94 122 ASN A CA 1
ATOM 896 C C . ASN A 1 122 ? -20.615 4.690 -1.841 1.00 89.94 122 ASN A C 1
ATOM 898 O O . ASN A 1 122 ? -20.863 4.720 -0.640 1.00 89.94 122 ASN A O 1
ATOM 902 N N . VAL A 1 123 ? -19.882 3.706 -2.379 1.00 89.19 123 VAL A N 1
ATOM 903 C CA . VAL A 1 123 ? -19.201 2.696 -1.550 1.00 89.19 123 VAL A CA 1
ATOM 904 C C . VAL A 1 123 ? -18.092 3.346 -0.718 1.00 89.19 123 VAL A C 1
ATOM 906 O O . VAL A 1 123 ? -18.011 3.073 0.475 1.00 89.19 123 VAL A O 1
ATOM 909 N N . ALA A 1 124 ? -17.300 4.252 -1.296 1.00 90.94 124 ALA A N 1
ATOM 910 C CA . ALA A 1 124 ? -16.253 4.982 -0.588 1.00 90.94 124 ALA A CA 1
ATOM 911 C C . ALA A 1 124 ? -16.819 5.835 0.562 1.00 90.94 124 ALA A C 1
ATOM 913 O O . ALA A 1 124 ? -16.284 5.778 1.666 1.00 90.94 124 ALA A O 1
ATOM 914 N N . GLN A 1 125 ? -17.936 6.547 0.358 1.00 92.25 125 GLN A N 1
ATOM 915 C CA . GLN A 1 125 ? -18.604 7.277 1.446 1.00 92.25 125 GLN A CA 1
ATOM 916 C C . GLN A 1 125 ? -19.058 6.337 2.572 1.00 92.25 125 GLN A C 1
ATOM 918 O O . GLN A 1 125 ? -18.793 6.613 3.738 1.00 92.25 125 GLN A O 1
ATOM 923 N N . LEU A 1 126 ? -19.670 5.195 2.238 1.00 92.38 126 LEU A N 1
ATOM 924 C CA . LEU A 1 126 ? -20.090 4.207 3.238 1.00 92.38 126 LEU A CA 1
ATOM 925 C C . LEU A 1 126 ? -18.898 3.613 4.010 1.00 92.38 126 LEU A C 1
ATOM 927 O O . LEU A 1 126 ? -19.035 3.322 5.195 1.00 92.38 126 LEU A O 1
ATOM 931 N N . PHE A 1 127 ? -17.728 3.468 3.375 1.00 92.75 127 PHE A N 1
ATOM 932 C CA . PHE A 1 127 ? -16.480 3.116 4.063 1.00 92.75 127 PHE A CA 1
ATOM 933 C C . PHE A 1 127 ? -16.036 4.233 5.024 1.00 92.75 127 PHE A C 1
ATOM 935 O O . PHE A 1 127 ? -15.721 3.936 6.171 1.00 92.75 127 PHE A O 1
ATOM 942 N N . GLN A 1 128 ? -16.066 5.511 4.621 1.00 94.50 128 GLN A N 1
ATOM 943 C CA . GLN A 1 128 ? -15.738 6.637 5.517 1.00 94.50 128 GLN A CA 1
ATOM 944 C C . GLN A 1 128 ? -16.669 6.704 6.738 1.00 94.50 128 GLN A C 1
ATOM 946 O O . GLN A 1 128 ? -16.198 6.834 7.871 1.00 94.50 128 GLN A O 1
ATOM 951 N N . ASP A 1 129 ? -17.975 6.523 6.535 1.00 95.12 129 ASP A N 1
ATOM 952 C CA . ASP A 1 129 ? -18.961 6.465 7.619 1.00 95.12 129 ASP A CA 1
ATOM 953 C C . ASP A 1 129 ? -18.695 5.268 8.561 1.00 95.12 129 ASP A C 1
ATOM 955 O O . ASP A 1 129 ? -18.804 5.388 9.787 1.00 95.12 129 ASP A O 1
ATOM 959 N N . PHE A 1 130 ? -18.281 4.121 8.005 1.00 95.44 130 PHE A N 1
ATOM 960 C CA . PHE A 1 130 ? -17.862 2.945 8.769 1.00 95.44 130 PHE A CA 1
ATOM 961 C C . PHE A 1 130 ? -16.580 3.192 9.579 1.00 95.44 130 PHE A C 1
ATOM 963 O O . PHE A 1 130 ? -16.564 2.873 10.766 1.00 95.44 130 PHE A O 1
ATOM 970 N N . TYR A 1 131 ? -15.531 3.795 9.005 1.00 95.62 131 TYR A N 1
ATOM 971 C CA . TYR A 1 131 ? -14.278 4.083 9.720 1.00 95.62 131 TYR A CA 1
ATOM 972 C C . TYR A 1 131 ? -14.510 4.993 10.940 1.00 95.62 131 TYR A C 1
ATOM 974 O O . TYR A 1 131 ? -13.956 4.748 12.015 1.00 95.62 131 TYR A O 1
ATOM 982 N N . LEU A 1 132 ? -15.387 5.998 10.813 1.00 95.81 132 LEU A N 1
ATOM 983 C CA . LEU A 1 132 ? -15.799 6.858 11.931 1.00 95.81 132 LEU A CA 1
ATOM 984 C C . LEU A 1 132 ? -16.511 6.064 13.041 1.00 95.81 132 LEU A C 1
ATOM 986 O O . LEU A 1 132 ? -16.254 6.283 14.229 1.00 95.81 132 LEU A O 1
ATOM 990 N N . SER A 1 133 ? -17.374 5.111 12.671 1.00 95.69 133 SER A N 1
ATOM 991 C CA . SER A 1 133 ? -18.035 4.208 13.620 1.00 95.69 133 SER A CA 1
ATOM 992 C C . SER A 1 133 ? -17.035 3.269 14.309 1.00 95.69 133 SER A C 1
ATOM 994 O O . SER A 1 133 ? -16.968 3.226 15.542 1.00 95.69 133 SER A O 1
ATOM 996 N N . ALA A 1 134 ? -16.195 2.584 13.532 1.00 95.56 134 ALA A N 1
ATOM 997 C CA . ALA A 1 134 ? -15.185 1.651 14.018 1.00 95.56 134 ALA A CA 1
ATOM 998 C C . ALA A 1 134 ? -14.201 2.325 14.985 1.00 95.56 134 ALA A C 1
ATOM 1000 O O . ALA A 1 134 ? -13.974 1.809 16.079 1.00 95.56 134 ALA A O 1
ATOM 1001 N N . SER A 1 135 ? -13.691 3.518 14.657 1.00 95.12 135 SER A N 1
ATOM 1002 C CA . SER A 1 135 ? -12.787 4.250 15.551 1.00 95.12 135 SER A CA 1
ATOM 1003 C C . SER A 1 135 ? -13.464 4.632 16.878 1.00 95.12 135 SER A C 1
ATOM 1005 O O . SER A 1 135 ? -12.833 4.557 17.933 1.00 95.12 135 SER A O 1
ATOM 1007 N N . SER A 1 136 ? -14.765 4.951 16.892 1.00 96.00 136 SER A N 1
ATOM 1008 C CA . SER A 1 136 ? -15.515 5.175 18.142 1.00 96.00 136 SER A CA 1
ATOM 1009 C C . SER A 1 136 ? -15.566 3.916 19.027 1.00 96.00 136 SER A C 1
ATOM 1011 O O . SER A 1 136 ? -15.327 3.977 20.240 1.00 96.00 136 SER A O 1
ATOM 1013 N N . HIS A 1 137 ? -15.782 2.745 18.417 1.00 95.00 137 HIS A N 1
ATOM 1014 C CA . HIS A 1 137 ? -15.740 1.456 19.112 1.00 95.00 137 HIS A CA 1
ATOM 1015 C C . HIS A 1 137 ? -14.323 1.117 19.619 1.00 95.00 137 HIS A C 1
ATOM 1017 O O . HIS A 1 137 ? -14.172 0.738 20.784 1.00 95.00 137 HIS A O 1
ATOM 1023 N N . VAL A 1 138 ? -13.272 1.330 18.813 1.00 95.44 138 VAL A N 1
ATOM 1024 C CA . VAL A 1 138 ? -11.873 1.128 19.241 1.00 95.44 138 VAL A CA 1
ATOM 1025 C C . VAL A 1 138 ? -11.513 2.056 20.406 1.00 95.44 138 VAL A C 1
ATOM 1027 O O . VAL A 1 138 ? -11.018 1.581 21.427 1.00 95.44 138 VAL A O 1
ATOM 1030 N N . ASN A 1 139 ? -11.798 3.360 20.320 1.00 94.94 139 ASN A N 1
ATOM 1031 C CA . ASN A 1 139 ? -11.510 4.314 21.400 1.00 94.94 139 ASN A CA 1
ATOM 1032 C C . ASN A 1 139 ? -12.252 3.959 22.702 1.00 94.94 139 ASN A C 1
ATOM 1034 O O . ASN A 1 139 ? -11.699 4.116 23.796 1.00 94.94 139 ASN A O 1
ATOM 1038 N N . THR A 1 140 ? -13.467 3.414 22.599 1.00 95.00 140 THR A N 1
ATOM 1039 C CA . THR A 1 140 ? -14.226 2.888 23.745 1.00 95.00 140 THR A CA 1
ATOM 1040 C C . THR A 1 140 ? -13.527 1.674 24.370 1.00 95.00 140 THR A C 1
ATOM 1042 O O . THR A 1 140 ? -13.321 1.636 25.586 1.00 95.00 140 THR A O 1
ATOM 1045 N N . HIS A 1 141 ? -13.082 0.714 23.552 1.00 94.19 141 HIS A N 1
ATOM 1046 C CA . HIS A 1 141 ? -12.342 -0.466 24.010 1.00 94.19 141 HIS A CA 1
ATOM 1047 C C . HIS A 1 141 ? -10.991 -0.103 24.653 1.00 94.19 141 HIS A C 1
ATOM 1049 O O . HIS A 1 141 ? -10.691 -0.551 25.761 1.00 94.19 141 HIS A O 1
ATOM 1055 N N . ILE A 1 142 ? -10.204 0.774 24.024 1.00 94.94 142 ILE A N 1
ATOM 1056 C CA . ILE A 1 142 ? -8.923 1.264 24.558 1.00 94.94 142 ILE A CA 1
ATOM 1057 C C . ILE A 1 142 ? -9.129 2.008 25.887 1.00 94.94 142 ILE A C 1
ATOM 1059 O O . ILE A 1 142 ? -8.364 1.805 26.829 1.00 94.94 142 ILE A O 1
ATOM 1063 N N . SER A 1 143 ? -10.207 2.787 26.024 1.00 93.62 143 SER A N 1
ATOM 1064 C CA . SER A 1 143 ? -10.574 3.441 27.292 1.00 93.62 143 SER A CA 1
ATOM 1065 C C . SER A 1 143 ? -10.948 2.431 28.393 1.00 93.62 143 SER A C 1
ATOM 1067 O O . SER A 1 143 ? -10.588 2.607 29.564 1.00 93.62 143 SER A O 1
ATOM 1069 N N . ALA A 1 144 ? -11.620 1.332 28.034 1.00 92.50 144 ALA A N 1
ATOM 1070 C CA . ALA A 1 144 ? -11.906 0.222 28.946 1.00 92.50 144 ALA A CA 1
ATOM 1071 C C . ALA A 1 144 ? -10.635 -0.549 29.362 1.00 92.50 144 ALA A C 1
ATOM 1073 O O . ALA A 1 144 ? -10.537 -0.994 30.507 1.00 92.50 144 ALA A O 1
ATOM 1074 N N . LEU A 1 145 ? -9.634 -0.672 28.483 1.00 91.25 145 LEU A N 1
ATOM 1075 C CA . LEU A 1 145 ? -8.322 -1.232 28.828 1.00 91.25 145 LEU A CA 1
ATOM 1076 C C . LEU A 1 145 ? -7.516 -0.290 29.736 1.00 91.25 145 LEU A C 1
ATOM 1078 O O . LEU A 1 145 ? -7.016 -0.729 30.772 1.00 91.25 145 LEU A O 1
ATOM 1082 N N . ALA A 1 146 ? -7.455 1.005 29.418 1.00 90.81 146 ALA A N 1
ATOM 1083 C CA . ALA A 1 146 ? -6.728 2.005 30.203 1.00 90.81 146 ALA A CA 1
ATOM 1084 C C . ALA A 1 146 ? -7.250 2.114 31.648 1.00 90.81 146 ALA A C 1
ATOM 1086 O O . ALA A 1 146 ? -6.474 2.176 32.604 1.00 90.81 146 ALA A O 1
ATOM 1087 N N . THR A 1 147 ? -8.573 2.080 31.834 1.00 89.75 147 THR A N 1
ATOM 1088 C CA . THR A 1 147 ? -9.197 2.085 33.169 1.00 89.75 147 THR A CA 1
ATOM 1089 C C . THR A 1 147 ? -8.958 0.785 33.944 1.00 89.75 147 THR A C 1
ATOM 1091 O O . THR A 1 147 ? -8.780 0.833 35.163 1.00 89.75 147 THR A O 1
ATOM 1094 N N . ARG A 1 148 ? -8.876 -0.372 33.267 1.00 87.75 148 ARG A N 1
ATOM 1095 C CA . ARG A 1 148 ? -8.471 -1.649 33.887 1.00 87.75 148 ARG A CA 1
ATOM 1096 C C . ARG A 1 148 ? -7.003 -1.633 34.326 1.00 87.75 148 ARG A C 1
ATOM 1098 O O . ARG A 1 148 ? -6.733 -2.006 35.464 1.00 87.75 148 ARG A O 1
ATOM 1105 N N . GLN A 1 149 ? -6.085 -1.157 33.481 1.00 86.31 149 GLN A N 1
ATOM 1106 C CA . GLN A 1 149 ? -4.658 -1.022 33.811 1.00 86.31 149 GLN A CA 1
ATOM 1107 C C . GLN A 1 149 ? -4.440 -0.060 34.988 1.00 86.31 149 GLN A C 1
ATOM 1109 O O . GLN A 1 149 ? -3.834 -0.434 35.985 1.00 86.31 149 GLN A O 1
ATOM 1114 N N . SER A 1 150 ? -5.042 1.134 34.946 1.00 84.00 150 SER A N 1
ATOM 1115 C CA . SER A 1 150 ? -4.985 2.113 36.044 1.00 84.00 150 SER A CA 1
ATOM 1116 C C . SER A 1 150 ? -5.464 1.538 37.389 1.00 84.00 150 SER A C 1
ATOM 1118 O O . SER A 1 150 ? -4.903 1.838 38.441 1.00 84.00 150 SER A O 1
ATOM 1120 N N . ARG A 1 151 ? -6.459 0.639 37.367 1.00 82.19 151 ARG A N 1
ATOM 1121 C CA . ARG A 1 151 ? -6.929 -0.078 38.561 1.00 82.19 151 ARG A CA 1
ATOM 1122 C C . ARG A 1 151 ? -5.993 -1.209 39.016 1.00 82.19 151 ARG A C 1
ATOM 1124 O O . ARG A 1 151 ? -6.003 -1.523 40.201 1.00 82.19 151 ARG A O 1
ATOM 1131 N N . ALA A 1 152 ? -5.228 -1.822 38.114 1.00 74.62 152 ALA A N 1
ATOM 1132 C CA . ALA A 1 152 ? -4.267 -2.879 38.438 1.00 74.62 152 ALA A CA 1
ATOM 1133 C C . ALA A 1 152 ? -2.961 -2.317 39.028 1.00 74.62 152 ALA A C 1
ATOM 1135 O O . ALA A 1 152 ? -2.458 -2.859 40.007 1.00 74.62 152 ALA A O 1
ATOM 1136 N N . ASN A 1 153 ? -2.464 -1.201 38.486 1.00 70.31 153 ASN A N 1
ATOM 1137 C CA . ASN A 1 153 ? -1.270 -0.502 38.978 1.00 70.31 153 ASN A CA 1
ATOM 1138 C C . ASN A 1 153 ? -1.541 0.358 40.232 1.00 70.31 153 ASN A C 1
ATOM 1140 O O . ASN A 1 153 ? -0.609 0.890 40.827 1.00 70.31 153 ASN A O 1
ATOM 1144 N N . SER A 1 154 ? -2.800 0.518 40.652 1.00 65.06 154 SER A N 1
ATOM 1145 C CA . SER A 1 154 ? -3.132 1.209 41.902 1.00 65.06 154 SER A CA 1
ATOM 1146 C C . SER A 1 154 ? -2.880 0.280 43.102 1.00 65.06 154 SER A C 1
ATOM 1148 O O . SER A 1 154 ? -3.471 -0.804 43.145 1.00 65.06 154 SER A O 1
ATOM 1150 N N . PRO A 1 155 ? -2.051 0.669 44.095 1.00 61.44 155 PRO A N 1
ATOM 1151 C CA . PRO A 1 155 ? -1.807 -0.161 45.270 1.00 61.44 155 PRO A CA 1
ATOM 1152 C C . PRO A 1 155 ? -3.127 -0.437 45.996 1.00 61.44 155 PRO A C 1
ATOM 1154 O O . PRO A 1 155 ? -3.904 0.477 46.282 1.00 61.44 155 PRO A O 1
ATOM 1157 N N . ALA A 1 156 ? -3.397 -1.718 46.261 1.00 51.75 156 ALA A N 1
ATOM 1158 C CA . ALA A 1 156 ? -4.711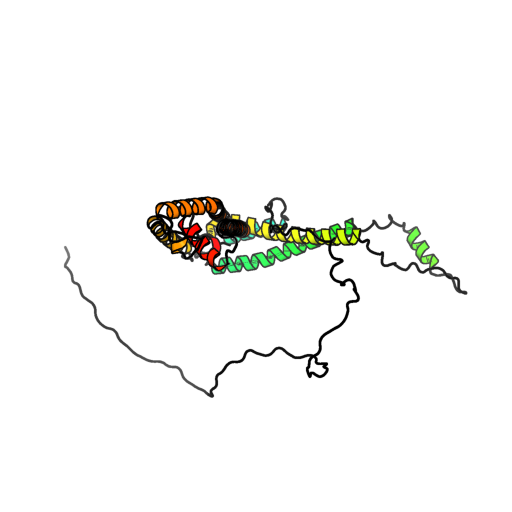 -2.166 46.706 1.00 51.75 156 ALA A CA 1
ATOM 1159 C C . ALA A 1 156 ? -5.163 -1.417 47.979 1.00 51.75 156 ALA A C 1
ATOM 1161 O O . ALA A 1 156 ? -4.426 -1.405 48.970 1.00 51.75 156 ALA A O 1
ATOM 1162 N N . PRO A 1 157 ? -6.375 -0.821 48.001 1.00 57.34 157 PRO A N 1
ATOM 1163 C CA . PRO A 1 157 ? -6.849 -0.093 49.171 1.00 57.34 157 PRO A CA 1
ATOM 1164 C C . PRO A 1 157 ? -6.897 -1.041 50.381 1.00 57.34 157 PRO A C 1
ATOM 1166 O O . PRO A 1 157 ? -7.399 -2.164 50.243 1.00 57.34 157 PRO A O 1
ATOM 1169 N N . PRO A 1 158 ? -6.389 -0.621 51.559 1.00 50.41 158 PRO A N 1
ATOM 1170 C CA . PRO A 1 158 ? -6.137 -1.516 52.684 1.00 50.41 158 PRO A CA 1
ATOM 1171 C C . PRO A 1 158 ? -7.394 -2.300 53.062 1.00 50.41 158 PRO A C 1
ATOM 1173 O O . PRO A 1 158 ? -8.474 -1.731 53.255 1.00 50.41 158 PRO A O 1
ATOM 1176 N N . SER A 1 159 ? -7.243 -3.627 53.110 1.00 51.38 159 SER A N 1
ATOM 1177 C CA . SER A 1 159 ? -8.358 -4.574 53.048 1.00 51.38 159 SER A CA 1
ATOM 1178 C C . SER A 1 159 ? -9.431 -4.295 54.099 1.00 51.38 159 SER A C 1
ATOM 1180 O O . SER A 1 159 ? -9.224 -4.503 55.292 1.00 51.38 159 SER A O 1
ATOM 1182 N N . LYS A 1 160 ? -10.601 -3.853 53.617 1.00 47.53 160 LYS A N 1
ATOM 1183 C CA . LYS A 1 160 ? -11.891 -3.833 54.323 1.00 47.53 160 LYS A CA 1
ATOM 1184 C C . LYS A 1 160 ? -11.794 -3.397 55.794 1.00 47.53 160 LYS A C 1
ATOM 1186 O O . LYS A 1 160 ? -12.058 -4.193 56.695 1.00 47.53 160 LYS A O 1
ATOM 1191 N N . LEU A 1 161 ? -11.537 -2.105 56.038 1.00 49.97 161 LEU A N 1
ATOM 1192 C CA . LEU A 1 161 ? -11.863 -1.497 57.335 1.00 49.97 161 LEU A CA 1
ATOM 1193 C C . LEU A 1 161 ? -13.309 -1.859 57.707 1.00 49.97 161 LEU A C 1
ATOM 1195 O O . LEU A 1 161 ? -14.256 -1.467 57.021 1.00 49.97 161 LEU A O 1
ATOM 1199 N N . THR A 1 162 ? -13.465 -2.631 58.782 1.00 58.91 162 THR A N 1
ATOM 1200 C CA . THR A 1 162 ? -14.769 -3.114 59.248 1.00 58.91 162 THR A CA 1
ATOM 1201 C C . THR A 1 162 ? -15.671 -1.937 59.648 1.00 58.91 162 THR A C 1
ATOM 1203 O O . THR A 1 162 ? -15.167 -0.839 59.918 1.00 58.91 162 THR A O 1
ATOM 1206 N N . PRO A 1 163 ? -17.005 -2.119 59.744 1.00 57.66 163 PRO A N 1
ATOM 1207 C CA . PRO A 1 163 ? -17.913 -1.041 60.150 1.00 57.66 163 PRO A CA 1
ATOM 1208 C C . PRO A 1 163 ? -17.504 -0.342 61.462 1.00 57.66 163 PRO A C 1
ATOM 1210 O O . PRO A 1 163 ? -17.626 0.877 61.574 1.00 57.66 163 PRO A O 1
ATOM 1213 N N . ALA A 1 164 ? -16.913 -1.084 62.408 1.00 56.62 164 ALA A N 1
ATOM 1214 C CA . ALA A 1 164 ? -16.353 -0.544 63.648 1.00 56.62 164 ALA A CA 1
ATOM 1215 C C . ALA A 1 164 ? -15.188 0.448 63.423 1.00 56.62 164 ALA A C 1
ATOM 1217 O O . ALA A 1 164 ? -15.092 1.461 64.119 1.00 56.62 164 ALA A O 1
ATOM 1218 N N . GLY A 1 165 ? -14.330 0.209 62.423 1.00 55.22 165 GLY A N 1
ATOM 1219 C CA . GLY A 1 165 ? -13.219 1.100 62.074 1.00 55.22 165 GLY A CA 1
ATOM 1220 C C . GLY A 1 165 ? -13.688 2.473 61.578 1.00 55.22 165 GLY A C 1
ATOM 1221 O O . GLY A 1 165 ? -13.151 3.499 62.000 1.00 55.22 165 GLY A O 1
ATOM 1222 N N . ARG A 1 166 ? -14.751 2.513 60.757 1.00 55.88 166 ARG A N 1
ATOM 1223 C CA . ARG A 1 166 ? -15.357 3.775 60.285 1.00 55.88 166 ARG A CA 1
ATOM 1224 C C . ARG A 1 166 ? -15.910 4.632 61.427 1.00 55.88 166 ARG A C 1
ATOM 1226 O O . ARG A 1 166 ? -15.782 5.854 61.375 1.00 55.88 166 ARG A O 1
ATOM 1233 N N . LEU A 1 167 ? -16.492 4.013 62.456 1.00 54.44 167 LEU A N 1
ATOM 1234 C CA . LEU A 1 167 ? -17.010 4.733 63.624 1.00 54.44 167 LEU A CA 1
ATOM 1235 C C . LEU A 1 167 ? -15.874 5.320 64.476 1.00 54.44 167 LEU A C 1
ATOM 1237 O O . LEU A 1 167 ? -15.940 6.488 64.861 1.00 54.44 167 LEU A O 1
ATOM 1241 N N . ARG A 1 168 ? -14.787 4.565 64.700 1.00 55.66 168 ARG A N 1
ATOM 1242 C CA . ARG A 1 168 ? -13.632 5.047 65.479 1.00 55.66 168 ARG A CA 1
ATOM 1243 C C . ARG A 1 168 ? -12.927 6.234 64.809 1.00 55.66 168 ARG A C 1
ATOM 1245 O O . ARG A 1 168 ? -12.579 7.193 65.492 1.00 55.66 168 ARG A O 1
ATOM 1252 N N . ALA A 1 169 ? -12.803 6.213 63.479 1.00 55.25 169 ALA A N 1
ATOM 1253 C CA . ALA A 1 169 ? -12.240 7.320 62.700 1.00 55.25 169 ALA A CA 1
ATOM 1254 C C . ALA A 1 169 ? -13.084 8.611 62.771 1.00 55.25 169 ALA A C 1
ATOM 1256 O O . ALA A 1 169 ? -12.537 9.708 62.696 1.00 55.25 169 ALA A O 1
ATOM 1257 N N . LYS A 1 170 ? -14.411 8.505 62.947 1.00 54.69 170 LYS A N 1
ATOM 1258 C CA . LYS A 1 170 ? -15.292 9.667 63.163 1.00 54.69 170 LYS A CA 1
ATOM 1259 C C . LYS A 1 170 ? -15.248 10.182 64.606 1.00 54.69 170 LYS A C 1
ATOM 1261 O O . LYS A 1 170 ? -15.265 11.392 64.805 1.00 54.69 170 LYS A O 1
ATOM 1266 N N . ALA A 1 171 ? -15.137 9.294 65.596 1.00 51.50 171 ALA A N 1
ATOM 1267 C CA . ALA A 1 171 ? -15.055 9.676 67.009 1.00 51.50 171 ALA A CA 1
ATOM 1268 C C . ALA A 1 171 ? -13.797 10.507 67.339 1.00 51.50 171 ALA A C 1
ATOM 1270 O O . ALA A 1 171 ? -13.879 11.464 68.105 1.00 51.50 171 ALA A O 1
ATOM 1271 N N . ALA A 1 172 ? -12.659 10.206 66.703 1.00 55.25 172 ALA A N 1
ATOM 1272 C CA . ALA A 1 172 ? -11.402 10.945 66.882 1.00 55.25 172 ALA A CA 1
ATOM 1273 C C . ALA A 1 172 ? -11.440 12.416 66.398 1.00 55.25 172 ALA A C 1
ATOM 1275 O O . ALA A 1 172 ? -10.507 13.168 66.658 1.00 55.25 172 ALA A O 1
ATOM 1276 N N . SER A 1 173 ? -12.504 12.838 65.703 1.00 53.75 173 SER A N 1
ATOM 1277 C CA . SER A 1 173 ? -12.627 14.166 65.081 1.00 53.75 173 SER A CA 1
ATOM 1278 C C . SER A 1 173 ? -13.418 15.193 65.910 1.00 53.75 173 SER A C 1
ATOM 1280 O O . SER A 1 173 ? -13.555 16.331 65.463 1.00 53.75 173 SER A O 1
ATOM 1282 N N . ILE A 1 174 ? -14.010 14.807 67.049 1.00 56.81 174 ILE A N 1
ATOM 1283 C CA . ILE A 1 174 ? -15.074 15.592 67.720 1.00 56.81 174 ILE A CA 1
ATOM 1284 C C . ILE A 1 174 ? -14.702 16.033 69.156 1.00 56.81 174 ILE A C 1
ATOM 1286 O O . ILE A 1 174 ? -15.456 16.763 69.794 1.00 56.81 174 ILE A O 1
ATOM 1290 N N . GLY A 1 175 ? -13.517 15.673 69.664 1.00 52.66 175 GLY A N 1
ATOM 1291 C CA . GLY A 1 175 ? -13.115 15.973 71.046 1.00 52.66 175 GLY A CA 1
ATOM 1292 C C . GLY A 1 175 ? -11.667 16.427 71.214 1.00 52.66 175 GLY A C 1
ATOM 1293 O O . GLY A 1 175 ? -10.836 15.622 71.613 1.00 52.66 175 GLY A O 1
ATOM 1294 N N . SER A 1 176 ? -11.389 17.711 70.960 1.00 39.41 176 SER A N 1
ATOM 1295 C CA . SER A 1 176 ? -10.228 18.430 71.516 1.00 39.41 176 SER A CA 1
ATOM 1296 C C . SER A 1 176 ? -10.388 19.943 71.358 1.00 39.41 176 SER A C 1
ATOM 1298 O O . SER A 1 176 ? -10.412 20.461 70.244 1.00 39.41 176 SER A O 1
ATOM 1300 N N . LYS A 1 177 ? -10.472 20.658 72.484 1.00 49.94 177 LYS A N 1
ATOM 1301 C CA . LYS A 1 177 ? -10.432 22.124 72.552 1.00 49.94 177 LYS A CA 1
ATOM 1302 C C . LYS A 1 177 ? -9.562 22.543 73.737 1.00 49.94 177 LYS A C 1
ATOM 1304 O O . LYS A 1 177 ? -10.106 22.890 74.774 1.00 49.94 177 LYS A O 1
ATOM 1309 N N . ASP A 1 178 ? -8.239 22.485 73.573 1.00 40.66 178 ASP A N 1
ATOM 1310 C CA . ASP A 1 178 ? -7.339 23.555 74.032 1.00 40.66 178 ASP A CA 1
ATOM 1311 C C . ASP A 1 178 ? -5.867 23.333 73.640 1.00 40.66 178 ASP A C 1
ATOM 1313 O O . ASP A 1 178 ? -5.314 22.254 73.822 1.00 40.66 178 ASP A O 1
ATOM 1317 N N . LYS A 1 179 ? -5.244 24.433 73.191 1.00 39.75 179 LYS A N 1
ATOM 1318 C CA . LYS A 1 179 ? -3.801 24.682 72.975 1.00 39.75 179 LYS A CA 1
ATOM 1319 C C . LYS A 1 179 ? -2.991 23.764 72.022 1.00 39.75 179 LYS A C 1
ATOM 1321 O O . LYS A 1 179 ? -3.428 22.681 71.650 1.00 39.75 179 LYS A O 1
ATOM 1326 N N . PRO A 1 180 ? -1.826 24.249 71.526 1.00 48.84 180 PRO A N 1
ATOM 1327 C CA . PRO A 1 180 ? -1.165 23.651 70.371 1.00 48.84 180 PRO A CA 1
ATOM 1328 C C . PRO A 1 180 ? 0.022 22.756 70.744 1.00 48.84 180 PRO A C 1
ATOM 1330 O O . PRO A 1 180 ? 0.937 23.180 71.451 1.00 48.84 180 PRO A O 1
ATOM 1333 N N . GLN A 1 181 ? 0.087 21.574 70.133 1.00 38.94 181 GLN A N 1
ATOM 1334 C CA . GLN A 1 181 ? 1.366 20.957 69.793 1.00 38.94 181 GLN A CA 1
ATOM 1335 C C . GLN A 1 181 ? 1.394 20.524 68.330 1.00 38.94 181 GLN A C 1
ATOM 1337 O O . GLN A 1 181 ? 0.387 20.135 67.742 1.00 38.94 181 GLN A O 1
ATOM 1342 N N . ASN A 1 182 ? 2.590 20.651 67.766 1.00 44.56 182 ASN A N 1
ATOM 1343 C CA . ASN A 1 182 ? 2.953 20.310 66.404 1.00 44.56 182 ASN A CA 1
ATOM 1344 C C . ASN A 1 182 ? 2.731 18.810 66.141 1.00 44.56 182 ASN A C 1
ATOM 1346 O O . ASN A 1 182 ? 3.516 17.981 66.594 1.00 44.56 182 ASN A O 1
ATOM 1350 N N . ILE A 1 183 ? 1.674 18.477 65.402 1.00 44.31 183 ILE A N 1
ATOM 1351 C CA . ILE A 1 183 ? 1.466 17.160 64.797 1.00 44.31 183 ILE A CA 1
ATOM 1352 C C . ILE A 1 183 ? 1.368 17.406 63.287 1.00 44.31 183 ILE A C 1
ATOM 1354 O O . ILE A 1 183 ? 0.566 18.258 62.887 1.00 44.31 183 ILE A O 1
ATOM 1358 N N . PRO A 1 184 ? 2.159 16.713 62.445 1.00 40.22 184 PRO A N 1
ATOM 1359 C CA . PRO A 1 184 ? 2.067 16.871 61.002 1.00 40.22 184 PRO A CA 1
ATOM 1360 C C . PRO A 1 184 ? 0.645 16.610 60.515 1.00 40.22 184 PRO A C 1
ATOM 1362 O O . PRO A 1 184 ? -0.035 15.693 60.987 1.00 40.22 184 PRO A O 1
ATOM 1365 N N . LYS A 1 185 ? 0.208 17.380 59.519 1.00 42.28 185 LYS A N 1
ATOM 1366 C CA . LYS A 1 185 ? -0.924 16.941 58.709 1.00 42.28 185 LYS A CA 1
ATOM 1367 C C . LYS A 1 185 ? -0.550 15.581 58.108 1.00 42.28 185 LYS A C 1
ATOM 1369 O O . LYS A 1 185 ? 0.579 15.441 57.637 1.00 42.28 185 LYS A O 1
ATOM 1374 N N . PRO A 1 186 ? -1.485 14.627 57.992 1.00 42.44 186 PRO A N 1
ATOM 1375 C CA . PRO A 1 186 ? -1.470 13.758 56.835 1.00 42.44 186 PRO A CA 1
ATOM 1376 C C . PRO A 1 186 ? -1.818 14.649 55.639 1.00 42.44 186 PRO A C 1
ATOM 1378 O O . PRO A 1 186 ? -2.969 14.707 55.199 1.00 42.44 186 PRO A O 1
ATOM 1381 N N . ASP A 1 187 ? -0.832 15.405 55.150 1.00 40.72 187 ASP A N 1
ATOM 1382 C CA . ASP A 1 187 ? -0.895 15.843 53.770 1.00 40.72 187 ASP A CA 1
ATOM 1383 C C . ASP A 1 187 ? -1.093 14.567 52.952 1.00 40.72 187 ASP A C 1
ATOM 1385 O O . ASP A 1 187 ? -0.426 13.551 53.168 1.00 40.72 187 ASP A O 1
ATOM 1389 N N . THR A 1 188 ? -2.040 14.595 52.018 1.00 47.19 188 THR A N 1
ATOM 1390 C CA . THR A 1 188 ? -1.979 13.679 50.886 1.00 47.19 188 THR A CA 1
ATOM 1391 C C . THR A 1 188 ? -0.769 14.127 50.083 1.00 47.19 188 THR A C 1
ATOM 1393 O O . THR A 1 188 ? -0.909 14.903 49.131 1.00 47.19 188 THR A O 1
ATOM 1396 N N . GLU A 1 189 ? 0.419 13.730 50.551 1.00 46.44 189 GLU A N 1
ATOM 1397 C CA . GLU A 1 189 ? 1.672 13.963 49.862 1.00 46.44 189 GLU A CA 1
ATOM 1398 C C . GLU A 1 189 ? 1.444 13.546 48.421 1.00 46.44 189 GLU A C 1
ATOM 1400 O O . GLU A 1 189 ? 0.929 12.460 48.132 1.00 46.44 189 GLU A O 1
ATOM 1405 N N . ARG A 1 190 ? 1.761 14.462 47.508 1.00 50.59 190 ARG A N 1
ATOM 1406 C CA . ARG A 1 190 ? 1.801 14.144 46.091 1.00 50.59 190 ARG A CA 1
ATOM 1407 C C . ARG A 1 190 ? 2.954 13.166 45.962 1.00 50.59 190 ARG A C 1
ATOM 1409 O O . ARG A 1 190 ? 4.092 13.617 45.865 1.00 50.59 190 ARG A O 1
ATOM 1416 N N . GLN A 1 191 ? 2.658 11.868 46.083 1.00 60.34 191 GLN A N 1
ATOM 1417 C CA . GLN A 1 191 ? 3.664 10.817 46.017 1.00 60.34 191 GLN A CA 1
ATOM 1418 C C . GLN A 1 191 ? 4.505 11.109 44.784 1.00 60.34 191 GLN A C 1
ATOM 1420 O O . GLN A 1 191 ? 3.962 11.266 43.686 1.00 60.34 191 GLN A O 1
ATOM 1425 N N . MET A 1 192 ? 5.800 11.320 45.015 1.00 66.88 192 MET A N 1
ATOM 1426 C CA . MET A 1 192 ? 6.747 11.642 43.962 1.00 66.88 192 MET A CA 1
ATOM 1427 C C . MET A 1 192 ? 6.800 10.422 43.060 1.00 66.88 192 MET A C 1
ATOM 1429 O O . MET A 1 192 ? 7.483 9.458 43.396 1.00 66.88 192 MET A O 1
ATOM 1433 N N . ILE A 1 193 ? 6.015 10.466 41.975 1.00 69.94 193 ILE A N 1
ATOM 1434 C CA . ILE A 1 193 ? 5.935 9.398 40.980 1.00 69.94 193 ILE A CA 1
ATOM 1435 C C . ILE A 1 193 ? 7.371 9.086 40.598 1.00 69.94 193 ILE A C 1
ATOM 1437 O O . ILE A 1 193 ? 8.090 9.985 40.147 1.00 69.94 193 ILE A O 1
ATOM 1441 N N . THR A 1 194 ? 7.810 7.859 40.863 1.00 80.06 194 THR A N 1
ATOM 1442 C CA . THR A 1 194 ? 9.222 7.524 40.687 1.00 80.06 194 THR A CA 1
ATOM 1443 C C . THR A 1 194 ? 9.585 7.647 39.206 1.00 80.06 194 THR A C 1
ATOM 1445 O O . THR A 1 194 ? 8.720 7.562 38.329 1.00 80.06 194 THR A O 1
ATOM 1448 N N . ALA A 1 195 ? 10.865 7.866 38.892 1.00 76.44 195 ALA A N 1
ATOM 1449 C CA . ALA A 1 195 ? 11.298 7.918 37.492 1.00 76.44 195 ALA A CA 1
ATOM 1450 C C . ALA A 1 195 ? 10.904 6.629 36.736 1.00 76.44 195 ALA A C 1
ATOM 1452 O O . ALA A 1 195 ? 10.503 6.685 35.575 1.00 76.44 195 ALA A O 1
ATOM 1453 N N . GLU A 1 196 ? 10.926 5.498 37.445 1.00 79.19 196 GLU A N 1
ATOM 1454 C CA . GLU A 1 196 ? 10.460 4.185 37.003 1.00 79.19 196 GLU A CA 1
ATOM 1455 C C . GLU A 1 196 ? 8.937 4.148 36.769 1.00 79.19 196 GLU A C 1
ATOM 1457 O O . GLU A 1 196 ? 8.516 3.855 35.655 1.00 79.19 196 GLU A O 1
ATOM 1462 N N . GLU A 1 197 ? 8.099 4.552 37.733 1.00 81.31 197 GLU A N 1
ATOM 1463 C CA . GLU A 1 197 ? 6.634 4.638 37.559 1.00 81.31 197 GLU A CA 1
ATOM 1464 C C . GLU A 1 197 ? 6.233 5.583 36.408 1.00 81.31 197 GLU A C 1
ATOM 1466 O O . GLU A 1 197 ? 5.253 5.342 35.695 1.00 81.31 197 GLU A O 1
ATOM 1471 N N . LEU A 1 198 ? 6.981 6.672 36.200 1.00 80.81 198 LEU A N 1
ATOM 1472 C CA . LEU A 1 198 ? 6.763 7.605 35.095 1.00 80.81 198 LEU A CA 1
ATOM 1473 C C . LEU A 1 198 ? 7.146 6.959 33.754 1.00 80.81 198 LEU A C 1
ATOM 1475 O O . LEU A 1 198 ? 6.381 7.066 32.790 1.00 80.81 198 LEU A O 1
ATOM 1479 N N . ALA A 1 199 ? 8.272 6.244 33.696 1.00 83.69 199 ALA A N 1
ATOM 1480 C CA . ALA A 1 199 ? 8.702 5.486 32.524 1.00 83.69 199 ALA A CA 1
ATOM 1481 C C . ALA A 1 199 ? 7.731 4.340 32.186 1.00 83.69 199 ALA A C 1
ATOM 1483 O O . ALA A 1 199 ? 7.318 4.215 31.031 1.00 83.69 199 ALA A O 1
ATOM 1484 N N . GLU A 1 200 ? 7.274 3.568 33.177 1.00 83.06 200 GLU A N 1
ATOM 1485 C CA . GLU A 1 200 ? 6.227 2.554 33.009 1.00 83.06 200 GLU A CA 1
ATOM 1486 C C . GLU A 1 200 ? 4.936 3.172 32.472 1.00 83.06 200 GLU A C 1
ATOM 1488 O O . GLU A 1 200 ? 4.352 2.662 31.519 1.00 83.06 200 GLU A O 1
ATOM 1493 N N . LYS A 1 201 ? 4.508 4.316 33.015 1.00 83.50 201 LYS A N 1
ATOM 1494 C CA . LYS A 1 201 ? 3.311 5.033 32.556 1.00 83.50 201 LYS A CA 1
ATOM 1495 C C . LYS A 1 201 ? 3.461 5.587 31.131 1.00 83.50 201 LYS A C 1
ATOM 1497 O O . LYS A 1 201 ? 2.493 5.549 30.367 1.00 83.50 201 LYS A O 1
ATOM 1502 N N . LYS A 1 202 ? 4.658 6.050 30.737 1.00 85.75 202 LYS A N 1
ATOM 1503 C CA . LYS A 1 202 ? 5.004 6.428 29.348 1.00 85.75 202 LYS A CA 1
ATOM 1504 C C . LYS A 1 202 ? 4.919 5.202 28.426 1.00 85.75 202 LYS A C 1
ATOM 1506 O O . LYS A 1 202 ? 4.270 5.270 27.382 1.00 85.75 202 LYS A O 1
ATOM 1511 N N . LYS A 1 203 ? 5.493 4.066 28.841 1.00 86.75 203 LYS A N 1
ATOM 1512 C CA . LYS A 1 203 ? 5.488 2.787 28.108 1.00 86.75 203 LYS A CA 1
ATOM 1513 C C . LYS A 1 203 ? 4.078 2.207 27.956 1.00 86.75 203 LYS A C 1
ATOM 1515 O O . LYS A 1 203 ? 3.697 1.835 26.851 1.00 86.75 203 LYS A O 1
ATOM 1520 N N . ALA A 1 204 ? 3.273 2.210 29.017 1.00 86.81 204 ALA A N 1
ATOM 1521 C CA . ALA A 1 204 ? 1.878 1.771 29.002 1.00 86.81 204 ALA A CA 1
ATOM 1522 C C . ALA A 1 204 ? 1.014 2.634 28.069 1.00 86.81 204 ALA A C 1
ATOM 1524 O O . ALA A 1 204 ? 0.199 2.098 27.321 1.00 86.81 204 ALA A O 1
ATOM 1525 N N . ARG A 1 205 ? 1.238 3.959 28.035 1.00 86.81 205 ARG A N 1
ATOM 1526 C CA . ARG A 1 205 ? 0.591 4.836 27.049 1.00 86.81 205 ARG A CA 1
ATOM 1527 C C . ARG A 1 205 ? 1.001 4.478 25.614 1.00 86.81 205 ARG A C 1
ATOM 1529 O O . ARG A 1 205 ? 0.106 4.265 24.802 1.00 86.81 205 ARG A O 1
ATOM 1536 N N . LYS A 1 206 ? 2.305 4.345 25.315 1.00 90.00 206 LYS A N 1
ATOM 1537 C CA . LYS A 1 206 ? 2.796 3.932 23.977 1.00 90.00 206 LYS A CA 1
ATOM 1538 C C . LYS A 1 206 ? 2.206 2.572 23.563 1.00 90.00 206 LYS A C 1
ATOM 1540 O O . LYS A 1 206 ? 1.810 2.407 22.417 1.00 90.00 206 LYS A O 1
ATOM 1545 N N . ALA A 1 207 ? 2.059 1.631 24.499 1.00 89.62 207 ALA A N 1
ATOM 1546 C CA . ALA A 1 207 ? 1.459 0.317 24.250 1.00 89.62 207 ALA A CA 1
ATOM 1547 C C . ALA A 1 207 ? -0.062 0.362 23.984 1.00 89.62 207 ALA A C 1
ATOM 1549 O O . ALA A 1 207 ? -0.550 -0.367 23.121 1.00 89.62 207 ALA A O 1
ATOM 1550 N N . LEU A 1 208 ? -0.821 1.216 24.682 1.00 89.75 208 LEU A N 1
ATOM 1551 C CA . LEU A 1 208 ? -2.247 1.436 24.391 1.00 89.75 208 LEU A CA 1
ATOM 1552 C C . LEU A 1 208 ? -2.456 2.132 23.038 1.00 89.75 208 LEU A C 1
ATOM 1554 O O . LEU A 1 208 ? -3.409 1.818 22.332 1.00 89.75 208 LEU A O 1
ATOM 1558 N N . GLU A 1 209 ? -1.566 3.053 22.674 1.00 91.06 209 GLU A N 1
ATOM 1559 C CA . GLU A 1 209 ? -1.580 3.770 21.395 1.00 91.06 209 GLU A CA 1
ATOM 1560 C C . GLU A 1 209 ? -1.219 2.829 20.229 1.00 91.06 209 GLU A C 1
ATOM 1562 O O . GLU A 1 209 ? -1.946 2.774 19.238 1.00 91.06 209 GLU A O 1
ATOM 1567 N N . ALA A 1 210 ? -0.214 1.964 20.404 1.00 89.94 210 ALA A N 1
ATOM 1568 C CA . ALA A 1 210 ? 0.087 0.880 19.468 1.00 89.94 210 ALA A CA 1
ATOM 1569 C C . ALA A 1 210 ? -1.071 -0.131 19.342 1.00 89.94 210 ALA A C 1
ATOM 1571 O O . ALA A 1 210 ? -1.452 -0.480 18.227 1.00 89.94 210 ALA A O 1
ATOM 1572 N N . LYS A 1 211 ? -1.704 -0.565 20.449 1.00 90.88 211 LYS A N 1
ATOM 1573 C CA . LYS A 1 211 ? -2.885 -1.451 20.367 1.00 90.88 211 LYS A CA 1
ATOM 1574 C C . LYS A 1 211 ? -4.113 -0.751 19.772 1.00 90.88 211 LYS A C 1
ATOM 1576 O O . LYS A 1 211 ? -4.946 -1.429 19.179 1.00 90.88 211 LYS A O 1
ATOM 1581 N N . ARG A 1 212 ? -4.226 0.580 19.857 1.00 92.81 212 ARG A N 1
ATOM 1582 C CA . ARG A 1 212 ? -5.238 1.330 19.098 1.00 92.81 212 ARG A CA 1
ATOM 1583 C C . ARG A 1 212 ? -4.985 1.191 17.595 1.00 92.81 212 ARG A C 1
ATOM 1585 O O . ARG A 1 212 ? -5.889 0.748 16.896 1.00 92.81 212 ARG A O 1
ATOM 1592 N N . ALA A 1 213 ? -3.774 1.519 17.138 1.00 91.06 213 ALA A N 1
ATOM 1593 C CA . ALA A 1 213 ? -3.405 1.434 15.726 1.00 91.06 213 ALA A CA 1
ATOM 1594 C C . ALA A 1 213 ? -3.615 0.013 15.181 1.00 91.06 213 ALA A C 1
ATOM 1596 O O . ALA A 1 213 ? -4.353 -0.160 14.217 1.00 91.06 213 ALA A O 1
ATOM 1597 N N . MET A 1 214 ? -3.092 -1.011 15.868 1.00 90.75 214 MET A N 1
ATOM 1598 C CA . MET A 1 214 ? -3.302 -2.409 15.475 1.00 90.75 214 MET A CA 1
ATOM 1599 C C . MET A 1 214 ? -4.789 -2.774 15.355 1.00 90.75 214 MET A C 1
ATOM 1601 O O . MET A 1 214 ? -5.148 -3.467 14.415 1.00 90.75 214 MET A O 1
ATOM 1605 N N . LEU A 1 215 ? -5.671 -2.303 16.249 1.00 92.56 215 LEU A N 1
ATOM 1606 C CA . LEU A 1 215 ? -7.111 -2.587 16.158 1.00 92.56 215 LEU A CA 1
ATOM 1607 C C . LEU A 1 215 ? -7.814 -1.849 15.007 1.00 92.56 215 LEU A C 1
ATOM 1609 O O . LEU A 1 215 ? -8.718 -2.421 14.401 1.00 92.56 215 LEU A O 1
ATOM 1613 N N . GLU A 1 216 ? -7.425 -0.608 14.702 1.00 93.12 216 GLU A N 1
ATOM 1614 C CA . GLU A 1 216 ? -7.969 0.141 13.557 1.00 93.12 216 GLU A CA 1
ATOM 1615 C C . GLU A 1 216 ? -7.541 -0.528 12.230 1.00 93.12 216 GLU A C 1
ATOM 1617 O O . GLU A 1 216 ? -8.388 -0.809 11.380 1.00 93.12 216 GLU A O 1
ATOM 1622 N N . GLU A 1 217 ? -6.269 -0.923 12.116 1.00 91.81 217 GLU A N 1
ATOM 1623 C CA . GLU A 1 217 ? -5.707 -1.665 10.973 1.00 91.81 217 GLU A CA 1
ATOM 1624 C C . GLU A 1 217 ? -6.290 -3.097 10.850 1.00 91.81 217 GLU A C 1
ATOM 1626 O O . GLU A 1 217 ? -6.493 -3.601 9.744 1.00 91.81 217 GLU A O 1
ATOM 1631 N N . ALA A 1 218 ? -6.621 -3.768 11.965 1.00 92.50 218 ALA A N 1
ATOM 1632 C CA . ALA A 1 218 ? -7.223 -5.111 11.961 1.00 92.50 218 ALA A CA 1
ATOM 1633 C C . ALA A 1 218 ? -8.646 -5.113 11.386 1.00 92.50 218 ALA A C 1
ATOM 1635 O O . ALA A 1 218 ? -9.036 -6.015 10.637 1.00 92.50 218 ALA A O 1
ATOM 1636 N N . VAL A 1 219 ? -9.423 -4.088 11.748 1.00 94.12 219 VAL A N 1
ATOM 1637 C CA . VAL A 1 219 ? -10.788 -3.879 11.257 1.00 94.12 219 VAL A CA 1
ATOM 1638 C C . VAL A 1 219 ? -10.772 -3.557 9.766 1.00 94.12 219 VAL A C 1
ATOM 1640 O O . VAL A 1 219 ? -11.523 -4.178 9.013 1.00 94.12 219 VAL A O 1
ATOM 1643 N N . GLU A 1 220 ? -9.883 -2.664 9.320 1.00 92.75 220 GLU A N 1
ATOM 1644 C CA . GLU A 1 220 ? -9.702 -2.399 7.890 1.00 92.75 220 GLU A CA 1
ATOM 1645 C C . GLU A 1 220 ? -9.305 -3.668 7.130 1.00 92.75 220 GLU A C 1
ATOM 1647 O O . GLU A 1 220 ? -9.918 -3.998 6.115 1.00 92.75 220 GLU A O 1
ATOM 1652 N N . ARG A 1 221 ? -8.325 -4.423 7.637 1.00 92.62 221 ARG A N 1
ATOM 1653 C CA . ARG A 1 221 ? -7.878 -5.660 6.995 1.00 92.62 221 ARG A CA 1
ATOM 1654 C C . ARG A 1 221 ? -9.033 -6.641 6.786 1.00 92.62 221 ARG A C 1
ATOM 1656 O O . ARG A 1 221 ? -9.218 -7.120 5.667 1.00 92.62 221 ARG A O 1
ATOM 1663 N N . ARG A 1 222 ? -9.836 -6.902 7.825 1.00 92.06 222 ARG A N 1
ATOM 1664 C CA . ARG A 1 222 ? -11.017 -7.781 7.748 1.00 92.06 222 ARG A CA 1
ATOM 1665 C C . ARG A 1 222 ? -12.047 -7.262 6.737 1.00 92.06 222 ARG A C 1
ATOM 1667 O O . ARG A 1 222 ? -12.557 -8.038 5.927 1.00 92.06 222 ARG A O 1
ATOM 1674 N N . LEU A 1 223 ? -12.325 -5.957 6.762 1.00 92.88 223 LEU A N 1
ATOM 1675 C CA . LEU A 1 223 ? -13.270 -5.291 5.866 1.00 92.88 223 LEU A CA 1
ATOM 1676 C C . LEU A 1 223 ? -12.852 -5.412 4.392 1.00 92.88 223 LEU A C 1
ATOM 1678 O O . LEU A 1 223 ? -13.631 -5.860 3.545 1.00 92.88 223 LEU A O 1
ATOM 1682 N N . CYS A 1 224 ? -11.618 -5.012 4.087 1.00 92.50 224 CYS A N 1
ATOM 1683 C CA . CYS A 1 224 ? -11.089 -4.966 2.732 1.00 92.50 224 CYS A CA 1
ATOM 1684 C C . CYS A 1 224 ? -10.885 -6.373 2.160 1.00 92.50 224 CYS A C 1
ATOM 1686 O O . CYS A 1 224 ? -11.298 -6.611 1.026 1.00 92.50 224 CYS A O 1
ATOM 1688 N N . GLU A 1 225 ? -10.373 -7.337 2.938 1.00 92.19 225 GLU A N 1
ATOM 1689 C CA . GLU A 1 225 ? -10.268 -8.738 2.498 1.00 92.19 225 GLU A CA 1
ATOM 1690 C C . GLU A 1 225 ? -11.652 -9.339 2.169 1.00 92.19 225 GLU A C 1
ATOM 1692 O O . GLU A 1 225 ? -11.791 -10.029 1.153 1.00 92.19 225 GLU A O 1
ATOM 1697 N N . GLY A 1 226 ? -12.688 -9.025 2.961 1.00 89.75 226 GLY A N 1
ATOM 1698 C CA . GLY A 1 226 ? -14.066 -9.481 2.738 1.00 89.75 226 GLY A CA 1
ATOM 1699 C C . GLY A 1 226 ? -14.762 -8.856 1.519 1.00 89.75 226 GLY A C 1
ATOM 1700 O O . GLY A 1 226 ? -15.540 -9.526 0.835 1.00 89.75 226 GLY A O 1
ATOM 1701 N N . LEU A 1 227 ? -14.470 -7.590 1.200 1.00 91.00 227 LEU A N 1
ATOM 1702 C CA . LEU A 1 227 ? -15.098 -6.857 0.089 1.00 91.00 227 LEU A CA 1
ATOM 1703 C C . LEU A 1 227 ? -14.238 -6.748 -1.179 1.00 91.00 227 LEU A C 1
ATOM 1705 O O . LEU A 1 227 ? -14.757 -6.288 -2.200 1.00 91.00 227 LEU A O 1
ATOM 1709 N N . TYR A 1 228 ? -12.979 -7.206 -1.162 1.00 91.62 228 TYR A N 1
ATOM 1710 C CA . TYR A 1 228 ? -11.990 -6.998 -2.232 1.00 91.62 228 TYR A CA 1
ATOM 1711 C C . TYR A 1 228 ? -12.543 -7.263 -3.634 1.00 91.62 228 TYR A C 1
ATOM 1713 O O . TYR A 1 228 ? -12.507 -6.394 -4.498 1.00 91.62 228 TYR A O 1
ATOM 1721 N N . ASN A 1 229 ? -13.169 -8.427 -3.837 1.00 89.19 229 ASN A N 1
ATOM 1722 C CA . ASN A 1 229 ? -13.710 -8.868 -5.130 1.00 89.19 229 ASN A CA 1
ATOM 1723 C C . ASN A 1 229 ? -14.893 -8.019 -5.654 1.00 89.19 229 ASN A C 1
ATOM 1725 O O . ASN A 1 229 ? -15.408 -8.285 -6.740 1.00 89.19 229 ASN A O 1
ATOM 1729 N N . ARG A 1 230 ? -15.378 -7.041 -4.875 1.00 87.38 230 ARG A N 1
ATOM 1730 C CA . ARG A 1 230 ? -16.423 -6.082 -5.264 1.00 87.38 230 ARG A CA 1
ATOM 1731 C C . ARG A 1 230 ? -15.910 -4.652 -5.427 1.00 87.38 230 ARG A C 1
ATOM 1733 O O . ARG A 1 230 ? -16.498 -3.927 -6.227 1.00 87.38 230 ARG A O 1
ATOM 1740 N N . ILE A 1 231 ? -14.884 -4.251 -4.675 1.00 89.81 231 ILE A N 1
ATOM 1741 C CA . ILE A 1 231 ? -14.273 -2.915 -4.778 1.00 89.81 231 ILE A CA 1
ATOM 1742 C C . ILE A 1 231 ? -13.159 -2.880 -5.832 1.00 89.81 231 ILE A C 1
ATOM 1744 O O . ILE A 1 231 ? -13.077 -1.924 -6.600 1.00 89.81 231 ILE A O 1
ATOM 1748 N N . TYR A 1 232 ? -12.369 -3.952 -5.945 1.00 92.12 232 TYR A N 1
ATOM 1749 C CA . TYR A 1 232 ? -11.298 -4.066 -6.928 1.00 92.12 232 TYR A CA 1
ATOM 1750 C C . TYR A 1 232 ? -11.848 -4.049 -8.348 1.00 92.12 232 TYR A C 1
ATOM 1752 O O . TYR A 1 232 ? -12.694 -4.874 -8.702 1.00 92.12 232 TYR A O 1
ATOM 1760 N N . ARG A 1 233 ? -11.367 -3.092 -9.155 1.00 90.81 233 ARG A N 1
ATOM 1761 C CA . ARG A 1 233 ? -11.812 -2.869 -10.540 1.00 90.81 233 ARG A CA 1
ATOM 1762 C C . ARG A 1 233 ? -13.335 -2.767 -10.651 1.00 90.81 233 ARG A C 1
ATOM 1764 O O . ARG A 1 233 ? -13.946 -3.350 -11.550 1.00 90.81 233 ARG A O 1
ATOM 1771 N N . HIS A 1 234 ? -13.973 -2.056 -9.713 1.00 90.81 234 HIS A N 1
ATOM 1772 C CA . HIS A 1 234 ? -15.430 -1.960 -9.690 1.00 90.81 234 HIS A CA 1
ATOM 1773 C C . HIS A 1 234 ? -15.966 -1.432 -11.027 1.00 90.81 234 HIS A C 1
ATOM 1775 O O . HIS A 1 234 ? -15.476 -0.440 -11.555 1.00 90.81 234 HIS A O 1
ATOM 1781 N N . ARG A 1 235 ? -17.030 -2.056 -11.545 1.00 87.81 235 ARG A N 1
ATOM 1782 C CA . ARG A 1 235 ? -17.609 -1.838 -12.889 1.00 87.81 235 ARG A CA 1
ATOM 1783 C C . ARG A 1 235 ? -18.000 -0.396 -13.270 1.00 87.81 235 ARG A C 1
ATOM 1785 O O . ARG A 1 235 ? -18.405 -0.178 -14.406 1.00 87.81 235 ARG A O 1
ATOM 1792 N N . SER A 1 236 ? -17.989 0.550 -12.327 1.00 88.44 236 SER A N 1
ATOM 1793 C CA . SER A 1 236 ? -18.212 1.983 -12.582 1.00 88.44 236 SER A CA 1
ATOM 1794 C C . SER A 1 236 ? -16.928 2.749 -12.932 1.00 88.44 236 SER A C 1
ATOM 1796 O O . SER A 1 236 ? -17.012 3.878 -13.400 1.00 88.44 236 SER A O 1
ATOM 1798 N N . THR A 1 237 ? -15.761 2.157 -12.678 1.00 90.88 237 THR A N 1
ATOM 1799 C CA . THR A 1 237 ? -14.428 2.690 -12.999 1.00 90.88 237 THR A CA 1
ATOM 1800 C C . THR A 1 237 ? -14.005 2.280 -14.413 1.00 90.88 237 THR A C 1
ATOM 1802 O O . THR A 1 237 ? -14.755 1.608 -15.127 1.00 90.88 237 THR A O 1
ATOM 1805 N N . GLN A 1 238 ? -12.793 2.659 -14.827 1.00 92.88 238 GLN A N 1
ATOM 1806 C CA . GLN A 1 238 ? -12.140 2.152 -16.042 1.00 92.88 238 GLN A CA 1
ATOM 1807 C C . GLN A 1 238 ? -10.763 1.527 -15.744 1.00 92.88 238 GLN A C 1
ATOM 1809 O O . GLN A 1 238 ? -9.990 1.297 -16.674 1.00 92.88 238 GLN A O 1
ATOM 1814 N N . ASP A 1 239 ? -10.465 1.220 -14.474 1.00 92.81 239 ASP A N 1
ATOM 1815 C CA . ASP A 1 239 ? -9.116 0.874 -13.996 1.00 92.81 239 ASP A CA 1
ATOM 1816 C C . ASP A 1 239 ? -8.517 -0.321 -14.756 1.00 92.81 239 ASP A C 1
ATOM 1818 O O . ASP A 1 239 ? -7.393 -0.250 -15.245 1.00 92.81 239 ASP A O 1
ATOM 1822 N N . GLN A 1 240 ? -9.310 -1.381 -14.968 1.00 92.50 240 GLN A N 1
ATOM 1823 C CA . GLN A 1 240 ? -8.935 -2.556 -15.770 1.00 92.50 240 GLN A CA 1
ATOM 1824 C C . GLN A 1 240 ? -8.474 -2.172 -17.187 1.00 92.50 240 GLN A C 1
ATOM 1826 O O . GLN A 1 240 ? -7.425 -2.624 -17.636 1.00 92.50 240 GLN A O 1
ATOM 1831 N N . ALA A 1 241 ? -9.233 -1.318 -17.882 1.00 94.50 241 ALA A N 1
ATOM 1832 C CA . ALA A 1 241 ? -8.933 -0.910 -19.256 1.00 94.50 241 ALA A CA 1
ATOM 1833 C C . ALA A 1 241 ? -7.745 0.068 -19.333 1.00 94.50 241 ALA A C 1
ATOM 1835 O O . ALA A 1 241 ? -7.048 0.129 -20.348 1.00 94.50 241 ALA A O 1
ATOM 1836 N N . GLN A 1 242 ? -7.498 0.832 -18.265 1.00 94.12 242 GLN A N 1
ATOM 1837 C CA . GLN A 1 242 ? -6.308 1.671 -18.139 1.00 94.12 242 GLN A CA 1
ATOM 1838 C C . GLN A 1 242 ? -5.064 0.818 -17.845 1.00 94.12 242 GLN A C 1
ATOM 1840 O O . GLN A 1 242 ? -4.044 1.018 -18.503 1.00 94.12 242 GLN A O 1
ATOM 1845 N N . ASP A 1 243 ? -5.167 -0.194 -16.981 1.00 94.56 243 ASP A N 1
ATOM 1846 C CA . ASP A 1 243 ? -4.108 -1.180 -16.736 1.00 94.56 243 ASP A CA 1
ATOM 1847 C C . ASP A 1 243 ? -3.783 -2.012 -17.990 1.00 94.56 243 ASP A C 1
ATOM 1849 O O . ASP A 1 243 ? -2.613 -2.162 -18.325 1.00 94.56 243 ASP A O 1
ATOM 1853 N N . ASP A 1 244 ? -4.773 -2.491 -18.755 1.00 94.75 244 ASP A N 1
ATOM 1854 C CA . ASP A 1 244 ? -4.538 -3.207 -20.028 1.00 94.75 244 ASP A CA 1
ATOM 1855 C C . ASP A 1 244 ? -3.802 -2.339 -21.061 1.00 94.75 244 ASP A C 1
ATOM 1857 O O . ASP A 1 244 ? -2.925 -2.807 -21.798 1.00 94.75 244 ASP A O 1
ATOM 1861 N N . LYS A 1 245 ? -4.119 -1.040 -21.085 1.00 95.00 245 LYS A N 1
ATOM 1862 C CA . LYS A 1 245 ? -3.439 -0.041 -21.914 1.00 95.00 245 LYS A CA 1
ATOM 1863 C C . LYS A 1 245 ? -2.015 0.242 -21.425 1.00 95.00 245 LYS A C 1
ATOM 1865 O O . LYS A 1 245 ? -1.146 0.486 -22.262 1.00 95.00 245 LYS A O 1
ATOM 1870 N N . LEU A 1 246 ? -1.758 0.209 -20.115 1.00 93.75 246 LEU A N 1
ATOM 1871 C CA . LEU A 1 246 ? -0.405 0.309 -19.561 1.00 93.75 246 LEU A CA 1
ATOM 1872 C C . LEU A 1 246 ? 0.407 -0.957 -19.842 1.00 93.75 246 LEU A C 1
ATOM 1874 O O . LEU A 1 246 ? 1.485 -0.830 -20.408 1.00 93.75 246 LEU A O 1
ATOM 1878 N N . ARG A 1 247 ? -0.126 -2.159 -19.587 1.00 94.69 247 ARG A N 1
ATOM 1879 C CA . ARG A 1 247 ? 0.511 -3.445 -19.933 1.00 94.69 247 ARG A CA 1
ATOM 1880 C C . ARG A 1 247 ? 0.989 -3.480 -21.377 1.00 94.69 247 ARG A C 1
ATOM 1882 O O . ARG A 1 247 ? 2.149 -3.781 -21.642 1.00 94.69 247 ARG A O 1
ATOM 1889 N N . SER A 1 248 ? 0.099 -3.109 -22.296 1.00 94.19 248 SER A N 1
ATOM 1890 C CA . SER A 1 248 ? 0.374 -3.086 -23.735 1.00 94.19 248 SER A CA 1
ATOM 1891 C C . SER A 1 248 ? 1.478 -2.085 -24.109 1.00 94.19 248 SER A C 1
ATOM 1893 O O . SER A 1 248 ? 2.287 -2.364 -24.990 1.00 94.19 248 SER A O 1
ATOM 1895 N N . LYS A 1 249 ? 1.544 -0.928 -23.431 1.00 93.38 249 LYS A N 1
ATOM 1896 C CA . LYS A 1 249 ? 2.636 0.047 -23.587 1.00 93.38 249 LYS A CA 1
ATOM 1897 C C . LYS A 1 249 ? 3.947 -0.476 -23.006 1.00 93.38 249 LYS A C 1
ATOM 1899 O O . LYS A 1 249 ? 4.944 -0.490 -23.711 1.00 93.38 249 LYS A O 1
ATOM 1904 N N . THR A 1 250 ? 3.943 -0.910 -21.750 1.00 92.75 250 THR A N 1
ATOM 1905 C CA . THR A 1 250 ? 5.117 -1.408 -21.024 1.00 92.75 250 THR A CA 1
ATOM 1906 C C . THR A 1 250 ? 5.774 -2.570 -21.759 1.00 92.75 250 THR A C 1
ATOM 1908 O O . THR A 1 250 ? 6.980 -2.536 -21.973 1.00 92.75 250 THR A O 1
ATOM 1911 N N . ALA A 1 251 ? 4.991 -3.535 -22.252 1.00 91.88 251 ALA A N 1
ATOM 1912 C CA . ALA A 1 251 ? 5.507 -4.625 -23.078 1.00 91.88 251 ALA A CA 1
ATOM 1913 C C . ALA A 1 251 ? 6.186 -4.119 -24.367 1.00 91.88 251 ALA A C 1
ATOM 1915 O O . ALA A 1 251 ? 7.228 -4.639 -24.753 1.00 91.88 251 ALA A O 1
ATOM 1916 N N . ALA A 1 252 ? 5.651 -3.075 -25.011 1.00 93.75 252 ALA A N 1
ATOM 1917 C CA . ALA A 1 252 ? 6.290 -2.460 -26.174 1.00 93.75 252 ALA A CA 1
ATOM 1918 C C . ALA A 1 252 ? 7.587 -1.705 -25.815 1.00 93.75 252 ALA A C 1
ATOM 1920 O O . ALA A 1 252 ? 8.550 -1.787 -26.569 1.00 93.75 252 ALA A O 1
ATOM 1921 N N . LEU A 1 253 ? 7.650 -1.018 -24.666 1.00 91.38 253 LEU A N 1
ATOM 1922 C CA . LEU A 1 253 ? 8.874 -0.353 -24.186 1.00 91.38 253 LEU A CA 1
ATOM 1923 C C . LEU A 1 253 ? 9.966 -1.370 -23.810 1.00 91.38 253 LEU A C 1
ATOM 1925 O O . LEU A 1 253 ? 11.129 -1.178 -24.156 1.00 91.38 253 LEU A O 1
ATOM 1929 N N . ALA A 1 254 ? 9.589 -2.487 -23.182 1.00 87.94 254 ALA A N 1
ATOM 1930 C CA . ALA A 1 254 ? 10.498 -3.591 -22.878 1.00 87.94 254 ALA A CA 1
ATOM 1931 C C . ALA A 1 254 ? 11.055 -4.263 -24.150 1.00 87.94 254 ALA A C 1
ATOM 1933 O O . ALA A 1 254 ? 12.219 -4.648 -24.176 1.00 87.94 254 ALA A O 1
ATOM 1934 N N . LEU A 1 255 ? 10.260 -4.349 -25.228 1.00 89.50 255 LEU A N 1
ATOM 1935 C CA . LEU A 1 255 ? 10.715 -4.828 -26.543 1.00 89.50 255 LEU A CA 1
ATOM 1936 C C . LEU A 1 255 ? 11.628 -3.835 -27.286 1.00 89.50 255 LEU A C 1
ATOM 1938 O O . LEU A 1 255 ? 12.380 -4.258 -28.160 1.00 89.50 255 LEU A O 1
ATOM 1942 N N . VAL A 1 256 ? 11.568 -2.539 -26.961 1.00 90.81 256 VAL A N 1
ATOM 1943 C CA . VAL A 1 256 ? 12.516 -1.524 -27.464 1.00 90.81 256 VAL A CA 1
ATOM 1944 C C . VAL A 1 256 ? 13.858 -1.597 -26.725 1.00 90.81 256 VAL A C 1
ATOM 1946 O O . VAL A 1 256 ? 14.878 -1.247 -27.309 1.00 90.81 256 VAL A O 1
ATOM 1949 N N . GLY A 1 257 ? 13.875 -2.092 -25.482 1.00 84.69 257 GLY A N 1
ATOM 1950 C CA . GLY A 1 257 ? 15.100 -2.242 -24.689 1.00 84.69 257 GLY A CA 1
ATOM 1951 C C . GLY A 1 257 ? 15.587 -0.943 -24.041 1.00 84.69 257 GLY A C 1
ATOM 1952 O O . GLY A 1 257 ? 16.790 -0.757 -23.909 1.00 84.69 257 GLY A O 1
ATOM 1953 N N . ILE A 1 258 ? 14.660 -0.054 -23.659 1.00 86.06 258 ILE A N 1
ATOM 1954 C CA . ILE A 1 258 ? 14.951 1.235 -23.002 1.00 86.06 258 ILE A CA 1
ATOM 1955 C C . ILE A 1 258 ? 15.792 1.019 -21.736 1.00 86.06 258 ILE A C 1
ATOM 1957 O O . ILE A 1 258 ? 15.366 0.289 -20.837 1.00 86.06 258 ILE A O 1
ATOM 1961 N N . GLY A 1 259 ? 16.956 1.666 -21.666 1.00 86.75 259 GLY A N 1
ATOM 1962 C CA . GLY A 1 259 ? 17.890 1.590 -20.543 1.00 86.75 259 GLY A CA 1
ATOM 1963 C C . GLY A 1 259 ? 17.709 2.695 -19.487 1.00 86.75 259 GLY A C 1
ATOM 1964 O O . GLY A 1 259 ? 16.870 3.584 -19.641 1.00 86.75 259 GLY A O 1
ATOM 1965 N N . PRO A 1 260 ? 18.519 2.676 -18.410 1.00 86.81 260 PRO A N 1
ATOM 1966 C CA . PRO A 1 260 ? 18.557 3.743 -17.402 1.00 86.81 260 PRO A CA 1
ATOM 1967 C C . PRO A 1 260 ? 18.921 5.119 -17.989 1.00 86.81 260 PRO A C 1
ATOM 1969 O O . PRO A 1 260 ? 18.264 6.113 -17.678 1.00 86.81 260 PRO A O 1
ATOM 1972 N N . ALA A 1 261 ? 19.904 5.170 -18.896 1.00 86.38 261 ALA A N 1
ATOM 1973 C CA . ALA A 1 261 ? 20.355 6.406 -19.538 1.00 86.38 261 ALA A CA 1
ATOM 1974 C C . ALA A 1 261 ? 19.278 7.053 -20.435 1.00 86.38 261 ALA A C 1
ATOM 1976 O O . ALA A 1 261 ? 19.116 8.272 -20.418 1.00 86.38 261 ALA A O 1
ATOM 1977 N N . ASP A 1 262 ? 18.462 6.256 -21.141 1.00 87.94 262 ASP A N 1
ATOM 1978 C CA . ASP A 1 262 ? 17.313 6.747 -21.931 1.00 87.94 262 ASP A CA 1
ATOM 1979 C C . ASP A 1 262 ? 16.249 7.453 -21.067 1.00 87.94 262 ASP A C 1
ATOM 1981 O O . ASP A 1 262 ? 15.445 8.243 -21.568 1.00 87.94 262 ASP A O 1
ATOM 1985 N N . LEU A 1 263 ? 16.223 7.147 -19.766 1.00 88.75 263 LEU A N 1
ATOM 1986 C CA . LEU A 1 263 ? 15.330 7.739 -18.770 1.00 88.75 263 LEU A CA 1
ATOM 1987 C C . LEU A 1 263 ? 15.996 8.889 -17.989 1.00 88.75 263 LEU A C 1
ATOM 1989 O O . LEU A 1 263 ? 15.341 9.492 -17.140 1.00 88.75 263 LEU A O 1
ATOM 1993 N N . GLY A 1 264 ? 17.254 9.221 -18.302 1.00 84.25 264 GLY A N 1
ATOM 1994 C CA . GLY A 1 264 ? 18.004 10.332 -17.711 1.00 84.25 264 GLY A CA 1
ATOM 1995 C C . GLY A 1 264 ? 18.726 10.014 -16.398 1.00 84.25 264 GLY A C 1
ATOM 1996 O O . GLY A 1 264 ? 18.969 10.939 -15.632 1.00 84.25 264 GLY A O 1
ATOM 1997 N N . ILE A 1 265 ? 19.039 8.743 -16.122 1.00 83.75 265 ILE A N 1
ATOM 1998 C CA . ILE A 1 265 ? 19.765 8.317 -14.912 1.00 83.75 265 ILE A CA 1
ATOM 1999 C C . ILE A 1 265 ? 21.262 8.203 -15.233 1.00 83.75 265 ILE A C 1
ATOM 2001 O O . ILE A 1 265 ? 21.632 7.378 -16.072 1.00 83.75 265 ILE A O 1
ATOM 2005 N N . ASP A 1 266 ? 22.119 8.984 -14.569 1.00 76.38 266 ASP A N 1
ATOM 2006 C CA . ASP A 1 266 ? 23.572 8.975 -14.806 1.00 76.38 266 ASP A CA 1
ATOM 2007 C C . ASP A 1 266 ? 24.307 8.160 -13.733 1.00 76.38 266 ASP A C 1
ATOM 2009 O O . ASP A 1 266 ? 24.830 8.668 -12.742 1.00 76.38 266 ASP A O 1
ATOM 2013 N N . LEU A 1 267 ? 24.384 6.849 -13.962 1.00 69.19 267 LEU A N 1
ATOM 2014 C CA . LEU A 1 267 ? 25.080 5.903 -13.082 1.00 69.19 267 LEU A CA 1
ATOM 2015 C C . LEU A 1 267 ? 26.582 5.813 -13.409 1.00 69.19 267 LEU A C 1
ATOM 2017 O O . LEU A 1 267 ? 27.179 4.726 -13.432 1.00 69.19 267 LEU A O 1
ATOM 2021 N N . GLY A 1 268 ? 27.177 6.970 -13.712 1.00 61.72 268 GLY A N 1
ATOM 2022 C CA . GLY A 1 268 ? 28.558 7.109 -14.153 1.00 61.72 268 GLY A CA 1
ATOM 2023 C C . GLY A 1 268 ? 28.806 6.429 -15.495 1.00 61.72 268 GLY A C 1
ATOM 2024 O O . GLY A 1 268 ? 29.792 5.699 -15.625 1.00 61.72 268 GLY A O 1
ATOM 2025 N N . GLU A 1 269 ? 27.911 6.609 -16.471 1.00 56.66 269 GLU A N 1
ATOM 2026 C CA . GLU A 1 269 ? 28.173 6.151 -17.841 1.00 56.66 269 GLU A CA 1
ATOM 2027 C C . GLU A 1 269 ? 29.220 7.064 -18.495 1.00 56.66 269 GLU A C 1
ATOM 2029 O O . GLU A 1 269 ? 28.912 7.982 -19.258 1.00 56.66 269 GLU A O 1
ATOM 2034 N N . ASP A 1 270 ? 30.496 6.781 -18.213 1.00 52.78 270 ASP A N 1
ATOM 2035 C CA . ASP A 1 270 ? 31.613 7.312 -18.985 1.00 52.78 270 ASP A CA 1
ATOM 2036 C C . ASP A 1 270 ? 31.370 6.967 -20.461 1.00 52.78 270 ASP A C 1
ATOM 2038 O O . ASP A 1 270 ? 31.536 5.825 -20.891 1.00 52.78 270 ASP A O 1
ATOM 2042 N N . THR A 1 271 ? 31.000 7.975 -21.257 1.00 51.66 271 THR A N 1
ATOM 2043 C CA . THR A 1 271 ? 30.593 7.885 -22.684 1.00 51.66 271 THR A CA 1
ATOM 2044 C C . THR A 1 271 ? 31.660 7.324 -23.647 1.00 51.66 271 THR A C 1
ATOM 2046 O O . THR A 1 271 ? 31.505 7.362 -24.868 1.00 51.66 271 THR A O 1
ATOM 2049 N N . THR A 1 272 ? 32.750 6.790 -23.095 1.00 54.06 272 THR A N 1
ATOM 2050 C CA . THR A 1 272 ? 33.833 6.061 -23.763 1.00 54.06 272 THR A CA 1
ATOM 2051 C C . THR A 1 272 ? 33.674 4.532 -23.634 1.00 54.06 272 THR A C 1
ATOM 2053 O O . THR A 1 272 ? 34.365 3.788 -24.334 1.00 54.06 272 THR A O 1
ATOM 2056 N N . GLU A 1 273 ? 32.786 4.032 -22.764 1.00 56.66 273 GLU A N 1
ATOM 2057 C CA . GLU A 1 273 ? 32.503 2.598 -22.630 1.00 56.66 273 GLU A CA 1
ATOM 2058 C C . GLU A 1 273 ? 31.906 2.002 -23.920 1.00 56.66 273 GLU A C 1
ATOM 2060 O O . GLU A 1 273 ? 31.102 2.610 -24.628 1.00 56.66 273 GLU A O 1
ATOM 2065 N N . ALA A 1 274 ? 32.305 0.769 -24.247 1.00 65.69 274 ALA A N 1
ATOM 2066 C CA . ALA A 1 274 ? 31.775 0.061 -25.408 1.00 65.69 274 ALA A CA 1
ATOM 2067 C C . ALA A 1 274 ? 30.293 -0.313 -25.191 1.00 65.69 274 ALA A C 1
ATOM 2069 O O . ALA A 1 274 ? 29.922 -0.668 -24.073 1.00 65.69 274 ALA A O 1
ATOM 2070 N N . PRO A 1 275 ? 29.451 -0.383 -26.242 1.00 68.75 275 PRO A N 1
ATOM 2071 C CA . PRO A 1 275 ? 28.018 -0.679 -26.094 1.00 68.75 275 PRO A CA 1
ATOM 2072 C C . PRO A 1 275 ? 27.715 -2.047 -25.454 1.00 68.75 275 PRO A C 1
ATOM 2074 O O . PRO A 1 275 ? 26.617 -2.266 -24.955 1.00 68.75 275 PRO A O 1
ATOM 2077 N N . ALA A 1 276 ? 28.683 -2.969 -25.422 1.00 73.12 276 ALA A N 1
ATOM 2078 C CA . ALA A 1 276 ? 28.563 -4.227 -24.686 1.00 73.12 276 ALA A CA 1
ATOM 2079 C C . ALA A 1 276 ? 28.662 -4.061 -23.154 1.00 73.12 276 ALA A C 1
ATOM 2081 O O . ALA A 1 276 ? 28.138 -4.907 -22.434 1.00 73.12 276 ALA A O 1
ATOM 2082 N N . ALA A 1 277 ? 29.328 -3.014 -22.654 1.00 74.38 277 ALA A N 1
ATOM 2083 C CA . ALA A 1 277 ? 29.463 -2.723 -21.226 1.00 74.38 277 ALA A CA 1
ATOM 2084 C C . ALA A 1 277 ? 28.195 -2.061 -20.668 1.00 74.38 277 ALA A C 1
ATOM 2086 O O . ALA A 1 277 ? 27.662 -2.545 -19.675 1.00 74.38 277 ALA A O 1
ATOM 2087 N N . ALA A 1 278 ? 27.627 -1.075 -21.374 1.00 73.56 278 ALA A N 1
ATOM 2088 C CA . ALA A 1 278 ? 26.340 -0.466 -21.017 1.00 73.56 278 ALA A CA 1
ATOM 2089 C C . ALA A 1 278 ? 25.212 -1.514 -20.875 1.00 73.56 278 ALA A C 1
ATOM 2091 O O . ALA A 1 278 ? 24.451 -1.490 -19.912 1.00 73.56 278 ALA A O 1
ATOM 2092 N N . VAL A 1 279 ? 25.157 -2.510 -21.772 1.00 79.81 279 VAL A N 1
ATOM 2093 C CA . VAL A 1 279 ? 24.201 -3.632 -21.665 1.00 79.81 279 VAL A CA 1
ATOM 2094 C C . VAL A 1 279 ? 24.460 -4.506 -20.429 1.00 79.81 279 VAL A C 1
ATOM 2096 O O . VAL A 1 279 ? 23.507 -4.919 -19.775 1.00 79.81 279 VAL A O 1
ATOM 2099 N N . GLN A 1 280 ? 25.721 -4.772 -20.067 1.00 82.56 280 GLN A N 1
ATOM 2100 C CA . GLN A 1 280 ? 26.053 -5.514 -18.839 1.00 82.56 280 GLN A CA 1
ATOM 2101 C C . GLN A 1 280 ? 25.653 -4.724 -17.585 1.00 82.56 280 GLN A C 1
ATOM 2103 O O . GLN A 1 280 ? 24.959 -5.263 -16.727 1.00 82.56 280 GLN A O 1
ATOM 2108 N N . ARG A 1 281 ? 25.981 -3.427 -17.535 1.00 82.31 281 ARG A N 1
ATOM 2109 C CA . ARG A 1 281 ? 25.588 -2.494 -16.468 1.00 82.31 281 ARG A CA 1
ATOM 2110 C C . ARG A 1 281 ? 24.065 -2.454 -16.299 1.00 82.31 281 ARG A C 1
ATOM 2112 O O . ARG A 1 281 ? 23.560 -2.572 -15.186 1.00 82.31 281 ARG A O 1
ATOM 2119 N N . ALA A 1 282 ? 23.319 -2.375 -17.403 1.00 84.00 282 ALA A N 1
ATOM 2120 C CA . ALA A 1 282 ? 21.859 -2.421 -17.394 1.00 84.00 282 ALA A CA 1
ATOM 2121 C C . ALA A 1 282 ? 21.312 -3.751 -16.842 1.00 84.00 282 ALA A C 1
ATOM 2123 O O . ALA A 1 282 ? 20.371 -3.726 -16.048 1.00 84.00 282 ALA A O 1
ATOM 2124 N N . GLU A 1 283 ? 21.899 -4.903 -17.189 1.00 88.06 283 GLU A N 1
ATOM 2125 C CA . GLU A 1 283 ? 21.518 -6.197 -16.600 1.00 88.06 283 GLU A CA 1
ATOM 2126 C C . GLU A 1 283 ? 21.869 -6.299 -15.104 1.00 88.06 283 GLU A C 1
ATOM 2128 O O . GLU A 1 283 ? 21.078 -6.843 -14.332 1.00 88.06 283 GLU A O 1
ATOM 2133 N N . GLU A 1 284 ? 22.992 -5.728 -14.657 1.00 90.12 284 GLU A N 1
ATOM 2134 C CA . GLU A 1 284 ? 23.346 -5.643 -13.233 1.00 90.12 284 GLU A CA 1
ATOM 2135 C C . GLU A 1 284 ? 22.330 -4.799 -12.452 1.00 90.12 284 GLU A C 1
ATOM 2137 O O . GLU A 1 284 ? 21.791 -5.260 -11.443 1.00 90.12 284 GLU A O 1
ATOM 2142 N N . ILE A 1 285 ? 21.986 -3.606 -12.948 1.00 90.81 285 ILE A N 1
ATOM 2143 C CA . ILE A 1 285 ? 20.959 -2.733 -12.356 1.00 90.81 28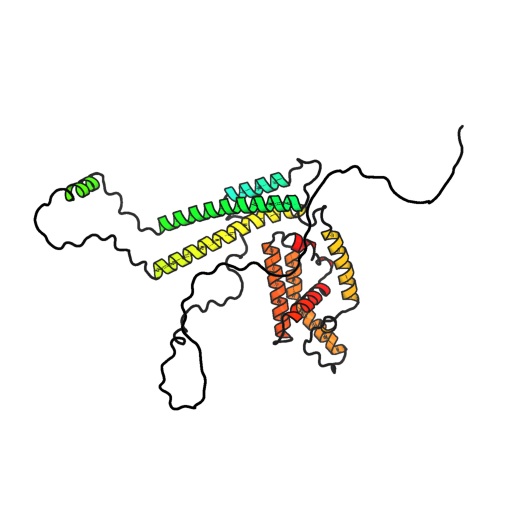5 ILE A CA 1
ATOM 2144 C C . ILE A 1 285 ? 19.598 -3.444 -12.346 1.00 90.81 285 ILE A C 1
ATOM 2146 O O . ILE A 1 285 ? 18.898 -3.440 -11.331 1.00 90.81 285 ILE A O 1
ATOM 2150 N N . ARG A 1 286 ? 19.231 -4.142 -13.434 1.00 91.38 286 ARG A N 1
ATOM 2151 C CA . ARG A 1 286 ? 18.039 -5.007 -13.452 1.00 91.38 286 ARG A CA 1
ATOM 2152 C C . ARG A 1 286 ? 18.116 -6.081 -12.370 1.00 91.38 286 ARG A C 1
ATOM 2154 O O . ARG A 1 286 ? 17.080 -6.358 -11.768 1.00 91.38 286 ARG A O 1
ATOM 2161 N N . GLY A 1 287 ? 19.287 -6.657 -12.106 1.00 93.62 287 GLY A N 1
ATOM 2162 C CA . GLY A 1 287 ? 19.533 -7.615 -11.028 1.00 93.62 287 GLY A CA 1
ATOM 2163 C C . GLY A 1 287 ? 19.265 -7.039 -9.635 1.00 93.62 287 GLY A C 1
ATOM 2164 O O . GLY A 1 287 ? 18.517 -7.645 -8.871 1.00 93.62 287 GLY A O 1
ATOM 2165 N N . TRP A 1 288 ? 19.788 -5.851 -9.321 1.00 94.44 288 TRP A N 1
ATOM 2166 C CA . TRP A 1 288 ? 19.550 -5.175 -8.034 1.00 94.44 288 TRP A CA 1
ATOM 2167 C C . TRP A 1 288 ? 18.070 -4.814 -7.817 1.00 94.44 288 TRP A C 1
ATOM 2169 O O . TRP A 1 288 ? 17.496 -5.112 -6.767 1.00 94.44 288 TRP A O 1
ATOM 2179 N N . LEU A 1 289 ? 17.395 -4.302 -8.852 1.00 95.75 289 LEU A N 1
ATOM 2180 C CA . LEU A 1 289 ? 15.964 -3.959 -8.814 1.00 95.75 289 LEU A CA 1
ATOM 2181 C C . LEU A 1 289 ? 15.017 -5.167 -8.697 1.00 95.75 289 LEU A C 1
ATOM 2183 O O . LEU A 1 289 ? 13.799 -5.000 -8.600 1.00 95.75 289 LEU A O 1
ATOM 2187 N N . GLU A 1 290 ? 15.535 -6.395 -8.698 1.00 96.19 290 GLU A N 1
ATOM 2188 C CA . GLU A 1 290 ? 14.729 -7.605 -8.555 1.00 96.19 290 GLU A CA 1
ATOM 2189 C C . GLU A 1 290 ? 13.959 -7.653 -7.227 1.00 96.19 290 GLU A C 1
ATOM 2191 O O . GLU A 1 290 ? 12.829 -8.147 -7.201 1.00 96.19 290 GLU A O 1
ATOM 2196 N N . GLN A 1 291 ? 14.507 -7.108 -6.134 1.00 96.69 291 GLN A N 1
ATOM 2197 C CA . GLN A 1 291 ? 13.762 -7.048 -4.873 1.00 96.69 291 GLN A CA 1
ATOM 2198 C C . GLN A 1 291 ? 12.615 -6.027 -4.937 1.00 96.69 291 GLN A C 1
ATOM 2200 O O . GLN A 1 291 ? 11.500 -6.341 -4.518 1.00 96.69 291 GLN A O 1
ATOM 2205 N N . ALA A 1 292 ? 12.835 -4.870 -5.572 1.00 96.69 292 ALA A N 1
ATOM 2206 C CA . ALA A 1 292 ? 11.778 -3.888 -5.807 1.00 96.69 292 ALA A CA 1
ATOM 2207 C C . ALA A 1 292 ? 10.646 -4.461 -6.680 1.00 96.69 292 ALA A C 1
ATOM 2209 O O . ALA A 1 292 ? 9.469 -4.308 -6.348 1.00 96.69 292 ALA A O 1
ATOM 2210 N N . ARG A 1 293 ? 10.979 -5.207 -7.745 1.00 96.00 293 ARG A N 1
ATOM 2211 C CA . ARG A 1 293 ? 9.983 -5.928 -8.560 1.00 96.00 293 ARG A CA 1
ATOM 2212 C C . ARG A 1 293 ? 9.214 -6.972 -7.748 1.00 96.00 293 ARG A C 1
ATOM 2214 O O . ARG A 1 293 ? 7.991 -7.026 -7.852 1.00 96.00 293 ARG A O 1
ATOM 2221 N N . LYS A 1 294 ? 9.889 -7.763 -6.906 1.00 96.50 294 LYS A N 1
ATOM 2222 C CA . LYS A 1 294 ? 9.238 -8.744 -6.014 1.00 96.50 294 LYS A CA 1
ATOM 2223 C C . LYS A 1 294 ? 8.248 -8.095 -5.052 1.00 96.50 294 LYS A C 1
ATOM 2225 O O . LYS A 1 294 ? 7.160 -8.635 -4.864 1.00 96.50 294 LYS A O 1
ATOM 2230 N N . ASP A 1 295 ? 8.584 -6.950 -4.463 1.00 96.00 295 ASP A N 1
ATOM 2231 C CA . ASP A 1 295 ? 7.653 -6.244 -3.580 1.00 96.00 295 ASP A CA 1
ATOM 2232 C C . ASP A 1 295 ? 6.506 -5.560 -4.336 1.00 96.00 295 ASP A C 1
ATOM 2234 O O . ASP A 1 295 ? 5.378 -5.606 -3.854 1.00 96.00 295 ASP A O 1
ATOM 2238 N N . LEU A 1 296 ? 6.701 -5.079 -5.568 1.00 95.00 296 LEU A N 1
ATOM 2239 C CA . LEU A 1 296 ? 5.582 -4.645 -6.421 1.00 95.00 296 LEU A CA 1
ATOM 2240 C C . LEU A 1 296 ? 4.617 -5.796 -6.779 1.00 95.00 296 LEU A C 1
ATOM 2242 O O . LEU A 1 296 ? 3.407 -5.580 -6.834 1.00 95.00 296 LEU A O 1
ATOM 2246 N N . ILE A 1 297 ? 5.111 -7.027 -6.958 1.00 95.44 297 ILE A N 1
ATOM 2247 C CA . ILE A 1 297 ? 4.251 -8.213 -7.142 1.00 95.44 297 ILE A CA 1
ATOM 2248 C C . ILE A 1 297 ? 3.488 -8.524 -5.843 1.00 95.44 297 ILE A C 1
ATOM 2250 O O . ILE A 1 297 ? 2.265 -8.657 -5.861 1.00 95.44 297 ILE A O 1
ATOM 2254 N N . ARG A 1 298 ? 4.176 -8.554 -4.694 1.00 94.62 298 ARG A N 1
ATOM 2255 C CA . ARG A 1 298 ? 3.550 -8.780 -3.375 1.00 94.62 298 ARG A CA 1
ATOM 2256 C C . ARG A 1 298 ? 2.534 -7.696 -3.001 1.00 94.62 298 ARG A C 1
ATOM 2258 O O . ARG A 1 298 ? 1.552 -8.005 -2.332 1.00 94.62 298 ARG A O 1
ATOM 2265 N N . MET A 1 299 ? 2.737 -6.448 -3.432 1.00 93.44 299 MET A N 1
ATOM 2266 C CA . MET A 1 299 ? 1.772 -5.352 -3.289 1.00 93.44 299 MET A CA 1
ATOM 2267 C C . MET A 1 299 ? 0.443 -5.712 -3.962 1.00 93.44 299 MET A C 1
ATOM 2269 O O . MET A 1 299 ? -0.607 -5.583 -3.336 1.00 93.44 299 MET A O 1
ATOM 2273 N N . HIS A 1 300 ? 0.486 -6.217 -5.198 1.00 91.94 300 HIS A N 1
ATOM 2274 C CA . HIS A 1 300 ? -0.706 -6.649 -5.930 1.00 91.94 300 HIS A CA 1
ATOM 2275 C C . HIS A 1 300 ? -1.433 -7.827 -5.246 1.00 91.94 300 HIS A C 1
ATOM 2277 O O . HIS A 1 300 ? -2.662 -7.903 -5.259 1.00 91.94 300 HIS A O 1
ATOM 2283 N N . GLU A 1 301 ? -0.690 -8.730 -4.598 1.00 92.69 301 GLU A N 1
ATOM 2284 C CA . GLU A 1 301 ? -1.257 -9.859 -3.845 1.00 92.69 301 GLU A CA 1
ATOM 2285 C C . GLU A 1 301 ? -2.031 -9.434 -2.580 1.00 92.69 301 GLU A C 1
ATOM 2287 O O . GLU A 1 301 ? -2.878 -10.196 -2.098 1.00 92.69 301 GLU A O 1
ATOM 2292 N N . LYS A 1 302 ? -1.769 -8.245 -2.009 1.00 92.94 302 LYS A N 1
ATOM 2293 C CA . LYS A 1 302 ? -2.461 -7.785 -0.793 1.00 92.94 302 LYS A CA 1
ATOM 2294 C C . LYS A 1 302 ? -3.845 -7.226 -1.099 1.00 92.94 302 LYS A C 1
ATOM 2296 O O . LYS A 1 302 ? -4.050 -6.448 -2.023 1.00 92.94 302 LYS A O 1
ATOM 2301 N N . ARG A 1 303 ? -4.801 -7.585 -0.241 1.00 92.88 303 ARG A N 1
ATOM 2302 C CA . ARG A 1 303 ? -6.224 -7.233 -0.376 1.00 92.88 303 ARG A CA 1
ATOM 2303 C C . ARG A 1 303 ? -6.703 -6.152 0.600 1.00 92.88 303 ARG A C 1
ATOM 2305 O O . ARG A 1 303 ? -7.905 -5.979 0.764 1.00 92.88 303 ARG A O 1
ATOM 2312 N N . TYR A 1 304 ? -5.774 -5.447 1.243 1.00 92.06 304 TYR A N 1
ATOM 2313 C CA . TYR A 1 304 ? -6.042 -4.381 2.211 1.00 92.06 304 TYR A CA 1
ATOM 2314 C C . TYR A 1 304 ? -4.990 -3.255 2.088 1.00 92.06 304 TYR A C 1
ATOM 2316 O O . TYR A 1 304 ? -3.831 -3.571 1.780 1.00 92.06 304 TYR A O 1
ATOM 2324 N N . PRO A 1 305 ? -5.357 -1.975 2.318 1.00 91.94 305 PRO A N 1
ATOM 2325 C CA . PRO A 1 305 ? -4.501 -0.810 2.066 1.00 91.94 305 PRO A CA 1
ATOM 2326 C C . PRO A 1 305 ? -3.115 -0.868 2.709 1.00 91.94 305 PRO A C 1
ATOM 2328 O O . PRO A 1 305 ? -2.118 -0.786 1.989 1.00 91.94 305 PRO A O 1
ATOM 2331 N N . LEU A 1 306 ? -3.019 -1.103 4.027 1.00 91.62 306 LEU A N 1
ATOM 2332 C CA . LEU A 1 306 ? -1.729 -1.207 4.730 1.00 91.62 306 LEU A CA 1
ATOM 2333 C C . LEU A 1 306 ? -0.784 -2.228 4.082 1.00 91.62 306 LEU A C 1
ATOM 2335 O O . LEU A 1 306 ? 0.419 -1.996 3.976 1.00 91.62 306 LEU A O 1
ATOM 2339 N N . GLY A 1 307 ? -1.326 -3.358 3.622 1.00 91.75 307 GLY A N 1
ATOM 2340 C CA . GLY A 1 307 ? -0.557 -4.398 2.949 1.00 91.75 307 GLY A CA 1
ATOM 2341 C C . GLY A 1 307 ? 0.042 -3.905 1.632 1.00 91.75 307 GLY A C 1
ATOM 2342 O O . GLY A 1 307 ? 1.219 -4.158 1.371 1.00 91.75 307 GLY A O 1
ATOM 2343 N N . LYS A 1 308 ? -0.737 -3.165 0.830 1.00 93.56 308 LYS A N 1
ATOM 2344 C CA . LYS A 1 308 ? -0.239 -2.535 -0.401 1.00 93.56 308 LYS A CA 1
ATOM 2345 C C . LYS A 1 308 ? 0.816 -1.472 -0.074 1.00 93.56 308 LYS A C 1
ATOM 2347 O O . LYS A 1 308 ? 1.918 -1.515 -0.615 1.00 93.56 308 LYS A O 1
ATOM 2352 N N . LEU A 1 309 ? 0.521 -0.578 0.872 1.00 93.25 309 LEU A N 1
ATOM 2353 C CA . LEU A 1 309 ? 1.407 0.516 1.276 1.00 93.25 309 LEU A CA 1
ATOM 2354 C C . LEU A 1 309 ? 2.760 0.021 1.814 1.00 93.25 309 LEU A C 1
ATOM 2356 O O . LEU A 1 309 ? 3.797 0.576 1.455 1.00 93.25 309 LEU A O 1
ATOM 2360 N N . ASN A 1 310 ? 2.776 -1.029 2.638 1.00 93.44 310 ASN A N 1
ATOM 2361 C CA . ASN A 1 310 ? 4.015 -1.576 3.196 1.00 93.44 310 ASN A CA 1
ATOM 2362 C C . ASN A 1 310 ? 4.911 -2.203 2.113 1.00 93.44 310 ASN A C 1
ATOM 2364 O O . ASN A 1 310 ? 6.123 -1.998 2.142 1.00 93.44 310 ASN A O 1
ATOM 2368 N N . HIS A 1 311 ? 4.343 -2.893 1.118 1.00 94.88 311 HIS A N 1
ATOM 2369 C CA . HIS A 1 311 ? 5.131 -3.395 -0.013 1.00 94.88 311 HIS A CA 1
ATOM 2370 C C . HIS A 1 311 ? 5.565 -2.283 -0.981 1.00 94.88 311 HIS A C 1
ATOM 2372 O O . HIS A 1 311 ? 6.680 -2.339 -1.494 1.00 94.88 311 HIS A O 1
ATOM 2378 N N . LEU A 1 312 ? 4.763 -1.230 -1.170 1.00 94.19 312 LEU A N 1
ATOM 2379 C CA . LEU A 1 312 ? 5.179 -0.048 -1.933 1.00 94.19 312 LEU A CA 1
ATOM 2380 C C . LEU A 1 312 ? 6.361 0.677 -1.260 1.00 94.19 312 LEU A C 1
ATOM 2382 O O . LEU A 1 312 ? 7.312 1.060 -1.939 1.00 94.19 312 LEU A O 1
ATOM 2386 N N . LYS A 1 313 ? 6.346 0.802 0.076 1.00 95.12 313 LYS A N 1
ATOM 2387 C CA . LYS A 1 313 ? 7.482 1.308 0.866 1.00 95.12 313 LYS A CA 1
ATOM 2388 C C . LYS A 1 313 ? 8.721 0.419 0.733 1.00 95.12 313 LYS A C 1
ATOM 2390 O O . LYS A 1 313 ? 9.809 0.948 0.541 1.00 95.12 313 LYS A O 1
ATOM 2395 N N . ALA A 1 314 ? 8.566 -0.906 0.799 1.00 95.75 314 ALA A N 1
ATOM 2396 C CA . ALA A 1 314 ? 9.676 -1.845 0.621 1.00 95.75 314 ALA A CA 1
ATOM 2397 C C . ALA A 1 314 ? 10.301 -1.733 -0.781 1.00 95.75 314 ALA A C 1
ATOM 2399 O O . ALA A 1 314 ? 11.517 -1.596 -0.901 1.00 95.75 314 ALA A O 1
ATOM 2400 N N . ALA A 1 315 ? 9.474 -1.681 -1.831 1.00 95.81 315 ALA A N 1
ATOM 2401 C CA . ALA A 1 315 ? 9.941 -1.478 -3.199 1.00 95.81 315 ALA A CA 1
ATOM 2402 C C . ALA A 1 315 ? 10.658 -0.128 -3.380 1.00 95.81 315 ALA A C 1
ATOM 2404 O O . ALA A 1 315 ? 11.687 -0.068 -4.049 1.00 95.81 315 ALA A O 1
ATOM 2405 N N . HIS A 1 316 ? 10.160 0.940 -2.745 1.00 95.38 316 HIS A N 1
ATOM 2406 C CA . HIS A 1 316 ? 10.834 2.238 -2.723 1.00 95.38 316 HIS A CA 1
ATOM 2407 C C . HIS A 1 316 ? 12.184 2.188 -1.986 1.00 95.38 316 HIS A C 1
ATOM 2409 O O . HIS A 1 316 ? 13.162 2.677 -2.546 1.00 95.38 316 HIS A O 1
ATOM 2415 N N . LYS A 1 317 ? 12.275 1.544 -0.805 1.00 95.38 317 LYS A N 1
ATOM 2416 C CA . LYS A 1 317 ? 13.554 1.344 -0.091 1.00 95.38 317 LYS A CA 1
ATOM 2417 C C . LYS A 1 317 ? 14.552 0.614 -0.995 1.00 95.38 317 LYS A C 1
ATOM 2419 O O . LYS A 1 317 ? 15.602 1.169 -1.270 1.00 95.38 317 LYS A O 1
ATOM 2424 N N . SER A 1 318 ? 14.174 -0.511 -1.611 1.00 96.25 318 SER A N 1
ATOM 2425 C CA . SER A 1 318 ? 15.059 -1.234 -2.543 1.00 96.25 318 SER A CA 1
ATOM 2426 C C . SER A 1 318 ? 15.473 -0.438 -3.794 1.00 96.25 318 SER A C 1
ATOM 2428 O O . SER A 1 318 ? 16.558 -0.675 -4.323 1.00 96.25 318 SER A O 1
ATOM 2430 N N . ILE A 1 319 ? 14.656 0.505 -4.280 1.00 94.94 319 ILE A N 1
ATOM 2431 C CA . ILE A 1 319 ? 15.050 1.433 -5.360 1.00 94.94 319 ILE A CA 1
ATOM 2432 C C . ILE A 1 319 ? 16.093 2.442 -4.861 1.00 94.94 319 ILE A C 1
ATOM 2434 O O . ILE A 1 319 ? 17.080 2.679 -5.554 1.00 94.94 319 ILE A O 1
ATOM 2438 N N . VAL A 1 320 ? 15.907 3.002 -3.662 1.00 94.00 320 VAL A N 1
ATOM 2439 C CA . VAL A 1 320 ? 16.863 3.932 -3.036 1.00 94.00 320 VAL A CA 1
ATOM 2440 C C . VAL A 1 320 ? 18.174 3.221 -2.684 1.00 94.00 320 VAL A C 1
ATOM 2442 O O . VAL A 1 320 ? 19.236 3.740 -3.010 1.00 94.00 320 VAL A O 1
ATOM 2445 N N . ASP A 1 321 ? 18.116 2.006 -2.131 1.00 93.25 321 ASP A N 1
ATOM 2446 C CA . ASP A 1 321 ? 19.284 1.160 -1.854 1.00 93.25 321 ASP A CA 1
ATOM 2447 C C . ASP A 1 321 ? 20.068 0.855 -3.149 1.00 93.25 321 ASP A C 1
ATOM 2449 O O . ASP A 1 321 ? 21.298 0.891 -3.167 1.00 93.25 321 ASP A O 1
ATOM 2453 N N . THR A 1 322 ? 19.359 0.602 -4.260 1.00 92.50 322 THR A N 1
ATOM 2454 C CA . THR A 1 322 ? 19.974 0.387 -5.583 1.00 92.50 322 THR A CA 1
ATOM 2455 C C . THR A 1 322 ? 20.646 1.659 -6.103 1.00 92.50 322 THR A C 1
ATOM 2457 O O . THR A 1 322 ? 21.781 1.599 -6.574 1.00 92.50 322 THR A O 1
ATOM 2460 N N . LEU A 1 323 ? 19.980 2.815 -6.010 1.00 91.19 323 LEU A N 1
ATOM 2461 C CA . LEU A 1 323 ? 20.563 4.096 -6.414 1.00 91.19 323 LEU A CA 1
ATOM 2462 C C . LEU A 1 323 ? 21.807 4.424 -5.580 1.00 91.19 323 LEU A C 1
ATOM 2464 O O . LEU A 1 323 ? 22.849 4.699 -6.158 1.00 91.19 323 LEU A O 1
ATOM 2468 N N . ALA A 1 324 ? 21.748 4.277 -4.255 1.00 90.69 324 ALA A N 1
ATOM 2469 C CA . ALA A 1 324 ? 22.888 4.506 -3.367 1.00 90.69 324 ALA A CA 1
ATOM 2470 C C . ALA A 1 324 ? 24.082 3.568 -3.644 1.00 90.69 324 ALA A C 1
ATOM 2472 O O . ALA A 1 324 ? 25.225 3.962 -3.422 1.00 90.69 324 ALA A O 1
ATOM 2473 N N . HIS A 1 325 ? 23.842 2.351 -4.150 1.00 89.25 325 HIS A N 1
ATOM 2474 C CA . HIS A 1 325 ? 24.905 1.428 -4.563 1.00 89.25 325 HIS A CA 1
ATOM 2475 C C . HIS A 1 325 ? 25.636 1.888 -5.838 1.00 89.25 325 HIS A C 1
ATOM 2477 O O . HIS A 1 325 ? 26.864 1.849 -5.884 1.00 89.25 325 HIS A O 1
ATOM 2483 N N . PHE A 1 326 ? 24.904 2.311 -6.876 1.00 85.56 326 PHE A N 1
ATOM 2484 C CA . PHE A 1 326 ? 25.501 2.700 -8.165 1.00 85.56 326 PHE A CA 1
ATOM 2485 C C . PHE A 1 326 ? 25.926 4.175 -8.230 1.00 85.56 326 PHE A C 1
ATOM 2487 O O . PHE A 1 326 ? 26.896 4.504 -8.910 1.00 85.56 326 PHE A O 1
ATOM 2494 N N . HIS A 1 327 ? 25.236 5.057 -7.510 1.00 81.12 327 HIS A N 1
ATOM 2495 C CA . HIS A 1 327 ? 25.550 6.476 -7.395 1.00 81.12 327 HIS A CA 1
ATOM 2496 C C . HIS A 1 327 ? 25.321 6.956 -5.943 1.00 81.12 327 HIS A C 1
ATOM 2498 O O . HIS A 1 327 ? 24.231 7.404 -5.594 1.00 81.12 327 HIS A O 1
ATOM 2504 N N . PRO A 1 328 ? 26.343 6.913 -5.064 1.00 79.75 328 PRO A N 1
ATOM 2505 C CA . PRO A 1 328 ? 26.212 7.318 -3.654 1.00 79.75 328 PRO A CA 1
ATOM 2506 C C . PRO A 1 328 ? 25.814 8.786 -3.409 1.00 79.75 328 PRO A C 1
ATOM 2508 O O . PRO A 1 328 ? 25.530 9.157 -2.272 1.00 79.75 328 PRO A O 1
ATOM 2511 N N . SER A 1 329 ? 25.801 9.618 -4.455 1.00 77.06 329 SER A N 1
ATOM 2512 C CA . SER 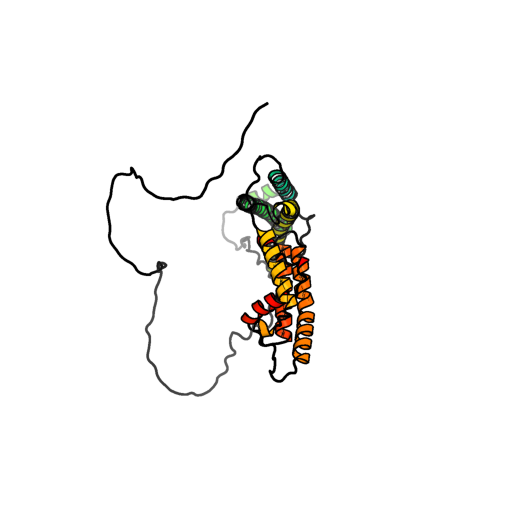A 1 329 ? 25.340 11.014 -4.432 1.00 77.06 329 SER A CA 1
ATOM 2513 C C . SER A 1 329 ? 23.916 11.194 -4.986 1.00 77.06 329 SER A C 1
ATOM 2515 O O . SER A 1 329 ? 23.505 12.334 -5.201 1.00 77.06 329 SER A O 1
ATOM 2517 N N . ALA A 1 330 ? 23.184 10.098 -5.232 1.00 75.56 330 ALA A N 1
ATOM 2518 C CA . ALA A 1 330 ? 21.893 10.090 -5.918 1.00 75.56 330 ALA A CA 1
ATOM 2519 C C . ALA A 1 330 ? 20.868 11.067 -5.339 1.00 75.56 330 ALA A C 1
ATOM 2521 O O . ALA A 1 330 ? 20.607 11.112 -4.131 1.00 75.56 330 ALA A O 1
ATOM 2522 N N . SER A 1 331 ? 20.252 11.833 -6.236 1.00 78.31 331 SER A N 1
ATOM 2523 C CA . SER A 1 331 ? 19.280 12.869 -5.905 1.00 78.31 331 SER A CA 1
ATOM 2524 C C . SER A 1 331 ? 17.840 12.422 -6.187 1.00 78.31 331 SER A C 1
ATOM 2526 O O . SER A 1 331 ? 17.566 11.455 -6.900 1.00 78.31 331 SER A O 1
ATOM 2528 N N . ALA A 1 332 ? 16.874 13.097 -5.555 1.00 84.44 332 ALA A N 1
ATOM 2529 C CA . ALA A 1 332 ? 15.477 12.650 -5.528 1.00 84.44 332 ALA A CA 1
ATOM 2530 C C . ALA A 1 332 ? 14.788 12.623 -6.911 1.00 84.44 332 ALA A C 1
ATOM 2532 O O . ALA A 1 332 ? 13.751 11.978 -7.075 1.00 84.44 332 ALA A O 1
ATOM 2533 N N . ASP A 1 333 ? 15.356 13.313 -7.896 1.00 88.31 333 ASP A N 1
ATOM 2534 C CA . ASP A 1 333 ? 14.946 13.314 -9.294 1.00 88.31 333 ASP A CA 1
ATOM 2535 C C . ASP A 1 333 ? 15.293 12.016 -10.040 1.00 88.31 333 ASP A C 1
ATOM 2537 O O . ASP A 1 333 ? 14.542 11.657 -10.942 1.00 88.31 333 ASP A O 1
ATOM 2541 N N . GLU A 1 334 ? 16.306 11.247 -9.620 1.00 90.00 334 GLU A N 1
ATOM 2542 C CA . GLU A 1 334 ? 16.645 9.938 -10.213 1.00 90.00 334 GLU A CA 1
ATOM 2543 C C . GLU A 1 334 ? 15.689 8.811 -9.780 1.00 90.00 334 GLU A C 1
ATOM 2545 O O . GLU A 1 334 ? 15.480 7.828 -10.499 1.00 90.00 334 GLU A O 1
ATOM 2550 N N . ILE A 1 335 ? 15.042 8.966 -8.619 1.00 92.19 335 ILE A N 1
ATOM 2551 C CA . ILE A 1 335 ? 14.129 7.967 -8.037 1.00 92.19 335 ILE A CA 1
ATOM 2552 C C . ILE A 1 335 ? 12.927 7.702 -8.957 1.00 92.19 335 ILE A C 1
ATOM 2554 O O . ILE A 1 335 ? 12.478 6.559 -9.079 1.00 92.19 335 ILE A O 1
ATOM 2558 N N . MET A 1 336 ? 12.393 8.733 -9.622 1.00 93.06 336 MET A N 1
ATOM 2559 C CA . MET A 1 336 ? 11.220 8.586 -10.493 1.00 93.06 336 MET A CA 1
ATOM 2560 C C . MET A 1 336 ? 11.553 7.864 -11.818 1.00 93.06 336 MET A C 1
ATOM 2562 O O . MET A 1 336 ? 10.867 6.883 -12.117 1.00 93.06 336 MET A O 1
ATOM 2566 N N . PRO A 1 337 ? 12.596 8.246 -12.582 1.00 93.56 337 PRO A N 1
ATOM 2567 C CA . PRO A 1 337 ? 13.167 7.428 -13.650 1.00 93.56 337 PRO A CA 1
ATOM 2568 C C . PRO A 1 337 ? 13.465 5.985 -13.231 1.00 93.56 337 PRO A C 1
ATOM 2570 O O . PRO A 1 337 ? 13.074 5.060 -13.942 1.00 93.56 337 PRO A O 1
ATOM 2573 N N . MET A 1 338 ? 14.079 5.760 -12.063 1.00 93.75 338 MET A N 1
ATOM 2574 C CA . MET A 1 338 ? 14.424 4.407 -11.612 1.00 93.75 338 MET A CA 1
ATOM 2575 C C . MET A 1 338 ? 13.179 3.565 -11.284 1.00 93.75 338 MET A C 1
ATOM 2577 O O . MET A 1 338 ? 13.112 2.379 -11.620 1.00 93.75 338 MET A O 1
ATOM 2581 N N . LEU A 1 339 ? 12.133 4.174 -10.715 1.00 94.50 339 LEU A N 1
ATOM 2582 C CA . LEU A 1 339 ? 10.823 3.536 -10.560 1.00 94.50 339 LEU A CA 1
ATOM 2583 C C . LEU A 1 339 ? 10.174 3.229 -11.921 1.00 94.50 339 LEU A C 1
ATOM 2585 O O . LEU A 1 339 ? 9.617 2.147 -12.099 1.00 94.50 339 LEU A O 1
ATOM 2589 N N . ILE A 1 340 ? 10.280 4.129 -12.904 1.00 94.00 340 ILE A N 1
ATOM 2590 C CA . ILE A 1 340 ? 9.792 3.894 -14.272 1.00 94.00 340 ILE A CA 1
ATOM 2591 C C . ILE A 1 340 ? 10.543 2.718 -14.918 1.00 94.00 340 ILE A C 1
ATOM 2593 O O . ILE A 1 340 ? 9.897 1.828 -15.467 1.00 94.00 340 ILE A O 1
ATOM 2597 N N . PHE A 1 341 ? 11.870 2.639 -14.785 1.00 94.25 341 PHE A N 1
ATOM 2598 C CA . PHE A 1 341 ? 12.676 1.505 -15.253 1.00 94.25 341 PHE A CA 1
ATOM 2599 C C . PHE A 1 341 ? 12.302 0.191 -14.542 1.00 94.25 341 PHE A C 1
ATOM 2601 O O . PHE A 1 341 ? 12.153 -0.858 -15.177 1.00 94.25 341 PHE A O 1
ATOM 2608 N N . THR A 1 342 ? 12.046 0.246 -13.232 1.00 95.00 342 THR A N 1
ATOM 2609 C CA . THR A 1 342 ? 11.555 -0.897 -12.440 1.00 95.00 342 THR A CA 1
ATOM 2610 C C . THR A 1 342 ? 10.198 -1.394 -12.953 1.00 95.00 342 THR A C 1
ATOM 2612 O O . THR A 1 342 ? 9.991 -2.600 -13.071 1.00 95.00 342 THR A O 1
ATOM 2615 N N . LEU A 1 343 ? 9.288 -0.483 -13.319 1.00 94.44 343 LEU A N 1
ATOM 2616 C CA . LEU A 1 343 ? 7.975 -0.805 -13.892 1.00 94.44 343 LEU A CA 1
ATOM 2617 C C . LEU A 1 343 ? 8.045 -1.264 -15.359 1.00 94.44 343 LEU A C 1
ATOM 2619 O O . LEU A 1 343 ? 7.217 -2.077 -15.766 1.00 94.44 343 LEU A O 1
ATOM 2623 N N . ILE A 1 344 ? 9.019 -0.788 -16.145 1.00 93.56 344 ILE A N 1
ATOM 2624 C CA . ILE A 1 344 ? 9.293 -1.268 -17.514 1.00 93.56 344 ILE A CA 1
ATOM 2625 C C . ILE A 1 344 ? 9.852 -2.694 -17.500 1.00 93.56 344 ILE A C 1
ATOM 2627 O O . ILE A 1 344 ? 9.500 -3.504 -18.354 1.00 93.56 344 ILE A O 1
ATOM 2631 N N . THR A 1 345 ? 10.682 -3.018 -16.507 1.00 92.38 345 THR A N 1
ATOM 2632 C CA . THR A 1 345 ? 11.317 -4.337 -16.359 1.00 92.38 345 THR A CA 1
ATOM 2633 C C . THR A 1 345 ? 10.495 -5.337 -15.532 1.00 92.38 345 THR A C 1
ATOM 2635 O O . THR A 1 345 ? 10.909 -6.488 -15.378 1.00 92.38 345 THR A O 1
ATOM 2638 N N . LEU A 1 346 ? 9.325 -4.932 -15.024 1.00 93.44 346 LEU A N 1
ATOM 2639 C CA . LEU A 1 346 ? 8.357 -5.794 -14.339 1.00 93.44 346 LEU A CA 1
ATOM 2640 C C . LEU A 1 346 ? 7.623 -6.707 -15.345 1.00 93.44 346 LEU A C 1
ATOM 2642 O O . LEU A 1 346 ? 7.210 -6.226 -16.402 1.00 93.44 346 LEU A O 1
ATOM 2646 N N . PRO A 1 347 ? 7.374 -7.997 -15.031 1.00 90.56 347 PRO A N 1
ATOM 2647 C CA . PRO A 1 347 ? 6.516 -8.840 -15.862 1.00 90.56 347 PRO A CA 1
ATOM 2648 C C . PRO A 1 347 ? 5.125 -8.198 -16.029 1.00 90.56 347 PRO A C 1
ATOM 2650 O O . PRO A 1 347 ? 4.473 -7.893 -15.024 1.00 90.56 347 PRO A O 1
ATOM 2653 N N . PRO A 1 348 ? 4.634 -7.988 -17.267 1.00 87.56 348 PRO A N 1
ATOM 2654 C CA . PRO A 1 348 ? 3.459 -7.150 -17.508 1.00 87.56 348 PRO A CA 1
ATOM 2655 C C . PRO A 1 348 ? 2.177 -7.717 -16.884 1.00 87.56 348 PRO A C 1
ATOM 2657 O O . PRO A 1 348 ? 1.271 -6.955 -16.565 1.00 87.56 348 PRO A O 1
ATOM 2660 N N . GLU A 1 349 ? 2.099 -9.025 -16.640 1.00 87.94 349 GLU A N 1
ATOM 2661 C CA . GLU A 1 349 ? 0.966 -9.679 -15.966 1.00 87.94 349 GLU A CA 1
ATOM 2662 C C . GLU A 1 349 ? 0.692 -9.116 -14.556 1.00 87.94 349 GLU A C 1
ATOM 2664 O O . GLU A 1 349 ? -0.459 -9.074 -14.117 1.00 87.94 349 GLU A O 1
ATOM 2669 N N . HIS A 1 350 ? 1.723 -8.608 -13.873 1.00 88.88 350 HIS A N 1
ATOM 2670 C CA . HIS A 1 350 ? 1.617 -8.013 -12.536 1.00 88.88 350 HIS A CA 1
ATOM 2671 C C . HIS A 1 350 ? 1.491 -6.479 -12.552 1.00 88.88 350 HIS A C 1
ATOM 2673 O O . HIS A 1 350 ? 1.329 -5.861 -11.500 1.00 88.88 350 HIS A O 1
ATOM 2679 N N . LEU A 1 351 ? 1.532 -5.841 -13.728 1.00 89.56 351 LEU A N 1
ATOM 2680 C CA . LEU A 1 351 ? 1.428 -4.388 -13.857 1.00 89.56 351 LEU A CA 1
ATOM 2681 C C . LEU A 1 351 ? -0.039 -3.939 -13.738 1.00 89.56 351 LEU A C 1
ATOM 2683 O O . LEU A 1 351 ? -0.770 -3.889 -14.728 1.00 89.56 351 LEU A O 1
ATOM 2687 N N . ASN A 1 352 ? -0.457 -3.615 -12.514 1.00 90.31 352 ASN A N 1
ATOM 2688 C CA . ASN A 1 352 ? -1.835 -3.264 -12.136 1.00 90.31 352 ASN A CA 1
ATOM 2689 C C . ASN A 1 352 ? -1.916 -1.875 -11.453 1.00 90.31 352 ASN A C 1
ATOM 2691 O O . ASN A 1 352 ? -2.697 -1.644 -10.528 1.00 90.31 352 ASN A O 1
ATOM 2695 N N . VAL A 1 353 ? -1.052 -0.960 -11.909 1.00 88.44 353 VAL A N 1
ATOM 2696 C CA . VAL A 1 353 ? -0.662 0.305 -11.253 1.00 88.44 353 VAL A CA 1
ATOM 2697 C C . VAL A 1 353 ? -1.794 1.338 -11.145 1.00 88.44 353 VAL A C 1
ATOM 2699 O O . VAL A 1 353 ? -1.680 2.257 -10.343 1.00 88.44 353 VAL A O 1
ATOM 2702 N N . ILE A 1 354 ? -2.893 1.207 -11.893 1.00 90.50 354 ILE A N 1
ATOM 2703 C CA . ILE A 1 354 ? -4.088 2.047 -11.700 1.00 90.50 354 ILE A CA 1
ATOM 2704 C C . ILE A 1 354 ? -5.033 1.418 -10.674 1.00 90.50 354 ILE A C 1
ATOM 2706 O O . ILE A 1 354 ? -5.484 2.088 -9.749 1.00 90.50 354 ILE A O 1
ATOM 2710 N N . SER A 1 355 ? -5.313 0.119 -10.801 1.00 90.94 355 SER A N 1
ATOM 2711 C CA . SER A 1 355 ? -6.280 -0.556 -9.922 1.00 90.94 355 SER A CA 1
ATOM 2712 C C . SER A 1 355 ? -5.788 -0.707 -8.484 1.00 90.94 355 SER A C 1
ATOM 2714 O O . SER A 1 355 ? -6.596 -0.708 -7.554 1.00 90.94 355 SER A O 1
ATOM 2716 N N . ASP A 1 356 ? -4.478 -0.875 -8.283 1.00 89.12 356 ASP A N 1
ATOM 2717 C CA . ASP A 1 356 ? -3.929 -1.144 -6.955 1.00 89.12 356 ASP A CA 1
ATOM 2718 C C . ASP A 1 356 ? -3.942 0.075 -6.016 1.00 89.12 356 ASP A C 1
ATOM 2720 O O . ASP A 1 356 ? -4.423 -0.101 -4.897 1.00 89.12 356 ASP A O 1
ATOM 2724 N N . PRO A 1 357 ? -3.554 1.296 -6.439 1.00 82.00 357 PRO A N 1
ATOM 2725 C CA . PRO A 1 357 ? -3.719 2.510 -5.635 1.00 82.00 357 PRO A CA 1
ATOM 2726 C C . PRO A 1 357 ? -5.174 2.979 -5.505 1.00 82.00 357 PRO A C 1
ATOM 2728 O O . PRO A 1 357 ? -5.527 3.545 -4.480 1.00 82.00 357 PRO A O 1
ATOM 2731 N N . HIS A 1 358 ? -6.047 2.717 -6.490 1.00 78.88 358 HIS A N 1
ATOM 2732 C CA . HIS A 1 358 ? -7.493 2.993 -6.371 1.00 78.88 358 HIS A CA 1
ATOM 2733 C C . HIS A 1 358 ? -8.220 2.041 -5.391 1.00 78.88 358 HIS A C 1
ATOM 2735 O O . HIS A 1 358 ? -9.428 2.162 -5.189 1.00 78.88 358 HIS A O 1
ATOM 2741 N N . THR A 1 359 ? -7.503 1.077 -4.802 1.00 61.56 359 THR A N 1
ATOM 2742 C CA . THR A 1 359 ? -7.989 0.159 -3.755 1.00 61.56 359 THR A CA 1
ATOM 2743 C C . THR A 1 359 ? -7.035 0.054 -2.561 1.00 61.56 359 THR A C 1
ATOM 2745 O O . THR A 1 359 ? -6.997 -0.973 -1.873 1.00 61.56 359 THR A O 1
ATOM 2748 N N . ALA A 1 360 ? -6.269 1.122 -2.345 1.00 52.84 360 ALA A N 1
ATOM 2749 C CA . ALA A 1 360 ? -5.588 1.448 -1.099 1.00 52.84 360 ALA A CA 1
ATOM 2750 C C . ALA A 1 360 ? -6.239 2.697 -0.463 1.00 52.84 360 ALA A C 1
ATOM 2752 O O . ALA A 1 360 ? -7.260 3.165 -1.020 1.00 52.84 360 ALA A O 1
#

Organism: Verticillium longisporum (NCBI:txid100787)

Secondary structure (DSSP, 8-state):
------------------------------------PPPPP-------------------------TTSTT-SS------S--TTSS---STTS-HHHHHHHHHHHHHHHS---SSPPPHHHHHHHHHHHHHHHHHHHHHHHHHHHHHHHHHSSPPPPTT--HHHHHHHHHTTS---S----------------HHHHHHHHHHHHHHHHHHHHHHHHHHHHHHHHHHHHHTT-TTS-HHHHHHHHHHHHHHHHHHT--TGGGT--S---TTS-HHHHHHHHHHHHHHTHHHHHHHHHHHH--SHHHHHHHHHHHHHHHHHHHHHH-TT--TTTHHHHHHHHHHSS-GGG--TTTTGGG-

pLDDT: mean 71.84, std 23.05, range [30.86, 96.69]

InterPro domains:
  IPR003123 VPS9 domain [PF02204] (290-352)
  IPR003123 VPS9 domain [PS51205] (240-360)
  IPR037191 VPS9 domain superfamily [G3DSA:1.20.1050.80] (236-355)
  IPR037191 VPS9 domain superfamily [SSF109993] (91-351)
  IPR045046 Vacuolar protein sorting-associated protein 9-like [PTHR23101] (42-351)

Foldseek 3Di:
DDDDDDDDDDDDDDDDDDDDDDDDYDDDDDDDDDDDDDDDDDDDDDDDDDDDDDDDDDDDDDDDPDPPPVPPPDDPPPPPPDPPLLPDFDLVPEDPVLVCLLVVLLCVQVDPPDPDHDDLVVVVVSVVVSLVVQLVVLVVVLVVVVVVVVVVPPDDDPPDPDPVNVVVVVVVPPDDDDDDDDDDPPPVPPPPCDPVNVVVVVVVVVVSVSVSSSNSQSSQLSNQVSCLVCNQVHPNDCLVVVLVVVLVVLVVVVVVVDALVNLPDPLPPPVPDDPVVSVVVRVVLLVLLVQLLVLLLQLLVRRGDSSNVVSNVRSLVSLVVSCCVSPVVDDPVSSVSSVVVSLSSHNSVSRSPRRSVSRD

Radius of gyration: 35.94 Å; chains: 1; bounding box: 90×64×127 Å

Sequence (360 aa):
MAAREPPKSSVGSRPSLFRATSSTQGAGAASNDPLHPPRRAQTFQNGAAVAPLSKATPPEEIERPDAFETGQDADEDEDDGIDPGRGSVDLDDLPIELVSLTDSFVDALTSKVHKTPPSIDNVAQLFQDFYLSASSHVNTHISALATRQSRANSPAPPSKLTPAGRLRAKAASIGSKDKPQNIPKPDTERQMITAEELAEKKKARKALEAKRAMLEEAVERRLCEGLYNRIYRHRSTQDQAQDDKLRSKTAALALVGIGPADLGIDLGEDTTEAPAAAVQRAEEIRGWLEQARKDLIRMHEKRYPLGKLNHLKAAHKSIVDTLAHFHPSASADEIMPMLIFTLITLPPEHLNVISDPHTA